Protein AF-A0A8C4NEN8-F1 (afdb_monomer_lite)

Secondary structure (DSSP, 8-state):
-PPPPPPP----------------------TTTTS-SS----HHHHHHHHHHHHHHTHHHHHHH-HHHHHHHHHHHHHHHHHHTTSS--------TTS------TTTTSPPTT------PPPHHHHHHTT--------EEEEEE-TTT--EEEEEEEEEE-TTS-EEEEEEEE-TTT--EEEEEEE-SPPPSSEEEEEE---SHHHHT-EEEE-TT--EEEGGGTEEE-TTTT-SEEEEHHHHHHHHHHHHHHHTT-TTS--STTHHHHHHHHHHHHHHHHHHHHTTTS-------SSPPTTEEEEEEPPPHHHHHHTT-HHHHHHTTS--

InterPro domains:
  IPR004457 Zinc finger, ZPR1-type [PF03367] (138-191)
  IPR004457 Zinc finger, ZPR1-type [SM00709] (143-290)
  IPR004457 Zinc finger, ZPR1-type [TIGR00310] (144-252)
  IPR040141 ZPR1 [PTHR10876] (39-328)
  IPR042451 ZPR1, A/B domain [G3DSA:2.60.120.1040] (33-131)
  IPR042451 ZPR1, A/B domain [G3DSA:2.60.120.1040] (190-320)
  IPR042452 ZPR1, zinc finger domain [G3DSA:2.20.25.420] (137-187)
  IPR056180 ZPR1, jelly-roll domain [PF22794] (40-131)
  IPR056180 ZPR1, jelly-roll domain [PF22794] (206-262)

Structure (mmCIF, N/CA/C/O backbone):
data_AF-A0A8C4NEN8-F1
#
_entry.id   AF-A0A8C4NEN8-F1
#
loop_
_atom_site.group_PDB
_atom_site.id
_atom_site.type_symbol
_atom_site.label_atom_id
_atom_site.label_alt_id
_atom_site.label_comp_id
_atom_site.label_asym_id
_atom_site.label_entity_id
_atom_site.label_seq_id
_atom_site.pdbx_PDB_ins_code
_atom_site.Cartn_x
_atom_site.Cartn_y
_atom_site.Cartn_z
_atom_site.occupancy
_atom_site.B_iso_or_equiv
_atom_site.auth_seq_id
_atom_site.auth_comp_id
_atom_site.auth_asym_id
_atom_site.auth_atom_id
_atom_site.pdbx_PDB_model_num
ATOM 1 N N . MET A 1 1 ? -34.650 -21.430 -5.580 1.00 37.59 1 MET A N 1
ATOM 2 C CA . MET A 1 1 ? -33.344 -22.123 -5.619 1.00 37.59 1 MET A CA 1
ATOM 3 C C . MET A 1 1 ? -33.120 -22.783 -4.270 1.00 37.59 1 MET A C 1
ATOM 5 O O . MET A 1 1 ? -33.306 -22.126 -3.258 1.00 37.59 1 MET A O 1
ATOM 9 N N . ARG A 1 2 ? -32.863 -24.097 -4.259 1.00 25.59 2 ARG A N 1
ATOM 10 C CA . ARG A 1 2 ? -32.659 -24.897 -3.041 1.00 25.59 2 ARG A CA 1
ATOM 11 C C . ARG A 1 2 ? -31.319 -24.525 -2.406 1.00 25.59 2 ARG A C 1
ATOM 13 O O . ARG A 1 2 ? -30.303 -24.584 -3.088 1.00 25.59 2 ARG A O 1
ATOM 20 N N . VAL A 1 3 ? -31.333 -24.179 -1.124 1.00 30.14 3 VAL A N 1
ATOM 21 C CA . VAL A 1 3 ? -30.130 -23.942 -0.318 1.00 30.14 3 VAL A CA 1
ATOM 22 C C . VAL A 1 3 ? -29.815 -25.246 0.417 1.00 30.14 3 VAL A C 1
ATOM 24 O O . VAL A 1 3 ? -30.666 -25.772 1.133 1.00 30.14 3 VAL A O 1
ATOM 27 N N . HIS A 1 4 ? -28.634 -25.816 0.177 1.00 29.53 4 HIS A N 1
ATOM 28 C CA . HIS A 1 4 ? -28.130 -26.974 0.919 1.00 29.53 4 HIS A CA 1
ATOM 29 C C . HIS A 1 4 ? -27.506 -26.520 2.254 1.00 29.53 4 HIS A C 1
ATOM 31 O O . HIS A 1 4 ? -26.862 -25.472 2.275 1.00 29.53 4 HIS A O 1
ATOM 37 N N . PRO A 1 5 ? -27.650 -27.286 3.354 1.00 32.19 5 PRO A N 1
ATOM 38 C CA . PRO A 1 5 ? -27.010 -26.969 4.631 1.00 32.19 5 PRO A CA 1
ATOM 39 C C . PRO A 1 5 ? -25.528 -27.403 4.661 1.00 32.19 5 PRO A C 1
ATOM 41 O O . PRO A 1 5 ? -25.149 -28.336 3.942 1.00 32.19 5 PRO A O 1
ATOM 44 N N . PRO A 1 6 ? -24.683 -26.767 5.498 1.00 33.66 6 PRO A N 1
ATOM 45 C CA . PRO A 1 6 ? -23.273 -27.117 5.631 1.00 33.66 6 PRO A CA 1
ATOM 46 C C . PRO A 1 6 ? -23.083 -28.438 6.392 1.00 33.66 6 PRO A C 1
ATOM 48 O O . PRO A 1 6 ? -23.788 -28.745 7.354 1.00 33.66 6 PRO A O 1
ATOM 51 N N . ARG A 1 7 ? -22.111 -29.229 5.928 1.00 32.66 7 ARG A N 1
ATOM 52 C CA . ARG A 1 7 ? -21.700 -30.514 6.508 1.00 32.66 7 ARG A CA 1
ATOM 53 C C . ARG A 1 7 ? -21.026 -30.307 7.864 1.00 32.66 7 ARG A C 1
ATOM 55 O O . ARG A 1 7 ? -20.057 -29.563 7.965 1.00 32.66 7 ARG A O 1
ATOM 62 N N . THR A 1 8 ? -21.483 -31.045 8.868 1.00 31.41 8 THR A N 1
ATOM 63 C CA . THR A 1 8 ? -20.777 -31.260 10.130 1.00 31.41 8 THR A CA 1
ATOM 64 C C . THR A 1 8 ? -19.597 -32.211 9.900 1.00 31.41 8 THR A C 1
ATOM 66 O O . THR A 1 8 ? -19.759 -33.279 9.309 1.00 31.41 8 THR A O 1
ATOM 69 N N . TRP A 1 9 ? -18.395 -31.833 10.341 1.00 32.22 9 TRP A N 1
ATOM 70 C CA . TRP A 1 9 ? -17.273 -32.763 10.488 1.00 32.22 9 TRP A CA 1
ATOM 71 C C . TRP A 1 9 ? -17.218 -33.223 11.943 1.00 32.22 9 TRP A C 1
ATOM 73 O O . TRP A 1 9 ? -17.046 -32.422 12.859 1.00 32.22 9 TRP A O 1
ATOM 83 N N . GLY A 1 10 ? -17.460 -34.519 12.135 1.00 30.89 10 GLY A N 1
ATOM 84 C CA . GLY A 1 10 ? -17.437 -35.185 13.428 1.00 30.89 10 GLY A CA 1
ATOM 85 C C . GLY A 1 10 ? -16.016 -35.351 13.954 1.00 30.89 10 GLY A C 1
ATOM 86 O O . GLY A 1 10 ? -15.091 -35.661 13.204 1.00 30.89 10 GLY A O 1
ATOM 87 N N . GLY A 1 11 ? -15.875 -35.162 15.265 1.00 30.38 11 GLY A N 1
ATOM 88 C CA . GLY A 1 11 ? -14.667 -35.489 16.003 1.00 30.38 11 GLY A CA 1
ATOM 89 C C . GLY A 1 11 ? -14.395 -36.994 16.005 1.00 30.38 11 GLY A C 1
ATOM 90 O O . GLY A 1 11 ? -15.298 -37.806 16.204 1.00 30.38 11 GLY A O 1
ATOM 91 N N . GLY A 1 12 ? -13.127 -37.346 15.817 1.00 29.67 12 GLY A N 1
ATOM 92 C CA . GLY A 1 12 ? -12.576 -38.665 16.094 1.00 29.67 12 GLY A CA 1
ATOM 93 C C . GLY A 1 12 ? -11.357 -38.487 16.989 1.00 29.67 12 GLY A C 1
ATOM 94 O O . GLY A 1 12 ? -10.385 -37.856 16.586 1.00 29.67 12 GLY A O 1
ATOM 95 N N . GLY A 1 13 ? -11.451 -38.981 18.223 1.00 29.12 13 GLY A N 1
ATOM 96 C CA . GLY A 1 13 ? -10.357 -38.996 19.187 1.00 29.12 13 GLY A CA 1
ATOM 97 C C . GLY A 1 13 ? -9.460 -40.231 19.064 1.00 29.12 13 GLY A C 1
ATOM 98 O O . GLY A 1 13 ? -9.851 -41.248 18.493 1.00 29.12 13 GLY A O 1
ATOM 99 N N . GLY A 1 14 ? -8.287 -40.124 19.696 1.00 29.11 14 GLY A N 1
ATOM 100 C CA . GLY A 1 14 ? -7.298 -41.184 19.928 1.00 29.11 14 GLY A CA 1
ATOM 101 C C . GLY A 1 14 ? -5.968 -40.866 19.235 1.00 29.11 14 GLY A C 1
ATOM 102 O O . GLY A 1 14 ? -5.955 -40.609 18.043 1.00 29.11 14 GLY A O 1
ATOM 103 N N . GLY A 1 15 ? -4.800 -40.842 19.870 1.00 28.89 15 GLY A N 1
ATOM 104 C CA . GLY A 1 15 ? -4.382 -41.081 21.246 1.00 28.89 15 GLY A CA 1
ATOM 105 C C . GLY A 1 15 ? -2.842 -41.105 21.276 1.00 28.89 15 GLY A C 1
ATOM 106 O O . GLY A 1 15 ? -2.231 -41.552 20.316 1.00 28.89 15 GLY A O 1
ATOM 107 N N . GLY A 1 16 ? -2.253 -40.617 22.374 1.00 27.66 16 GLY A N 1
ATOM 108 C CA . GLY A 1 16 ? -0.961 -41.020 22.959 1.00 27.66 16 GLY A CA 1
ATOM 109 C C . GLY A 1 16 ? 0.340 -40.969 22.137 1.00 27.66 16 GLY A C 1
ATOM 110 O O . GLY A 1 16 ? 0.578 -41.800 21.271 1.00 27.66 16 GLY A O 1
ATOM 111 N N . GLY A 1 17 ? 1.278 -40.127 22.584 1.00 28.33 17 GLY A N 1
ATOM 112 C CA . GLY A 1 17 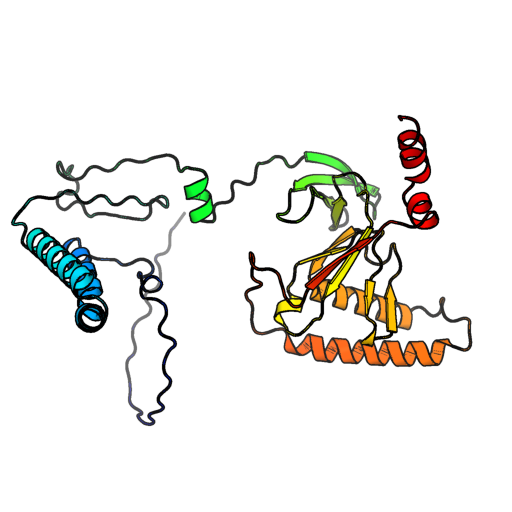? 2.711 -40.272 22.296 1.00 28.33 17 GLY A CA 1
ATOM 113 C C . GLY A 1 17 ? 3.513 -39.063 22.770 1.00 28.33 17 GLY A C 1
ATOM 114 O O . GLY A 1 17 ? 3.468 -38.016 22.140 1.00 28.33 17 GLY A O 1
ATOM 115 N N . GLY A 1 18 ? 4.180 -39.184 23.920 1.00 27.56 18 GLY A N 1
ATOM 116 C CA . GLY A 1 18 ? 4.915 -38.097 24.567 1.00 27.56 18 GLY A CA 1
ATOM 117 C C . GLY A 1 18 ? 6.357 -37.908 24.092 1.00 27.56 18 GLY A C 1
ATOM 118 O O . GLY A 1 18 ? 6.920 -38.758 23.409 1.00 27.56 18 GLY A O 1
ATOM 119 N N . GLY A 1 19 ? 6.965 -36.822 24.579 1.00 26.70 19 GLY A N 1
ATOM 120 C CA . GLY A 1 19 ? 8.415 -36.665 24.695 1.00 26.70 19 GLY A CA 1
ATOM 121 C C . GLY A 1 19 ? 8.977 -35.385 24.075 1.00 26.70 19 GLY A C 1
ATOM 122 O O . GLY A 1 19 ? 8.855 -35.176 22.877 1.00 26.70 19 GLY A O 1
ATOM 123 N N . GLY A 1 20 ? 9.684 -34.597 24.892 1.00 27.78 20 GLY A N 1
ATOM 124 C CA . GLY A 1 20 ? 10.754 -33.710 24.422 1.00 27.78 20 GLY A CA 1
ATOM 125 C C . GLY A 1 20 ? 10.522 -32.224 24.665 1.00 27.78 20 GLY A C 1
ATOM 126 O O . GLY A 1 20 ? 9.946 -31.535 23.834 1.00 27.78 20 GLY A O 1
ATOM 127 N N . GLY A 1 21 ? 11.017 -31.728 25.801 1.00 31.34 21 GLY A N 1
ATOM 128 C CA . GLY A 1 21 ? 11.126 -30.301 26.076 1.00 31.34 21 GLY A CA 1
ATOM 129 C C . GLY A 1 21 ? 12.156 -29.615 25.176 1.00 31.34 21 GLY A C 1
ATOM 130 O O . GLY A 1 21 ? 13.205 -30.173 24.866 1.00 31.34 21 GLY A O 1
ATOM 131 N N . GLY A 1 22 ? 11.852 -28.374 24.815 1.00 28.64 22 GLY A N 1
ATOM 132 C CA . GLY A 1 22 ? 12.759 -27.439 24.168 1.00 28.64 22 GLY A CA 1
ATOM 133 C C . GLY A 1 22 ? 12.221 -26.036 24.401 1.00 28.64 22 GLY A C 1
ATOM 134 O O . GLY A 1 22 ? 11.181 -25.678 23.858 1.00 28.64 22 GLY A O 1
ATOM 135 N N . GLY A 1 23 ? 12.881 -25.279 25.279 1.00 34.56 23 GLY A N 1
ATOM 136 C CA . GLY A 1 23 ? 12.543 -23.890 25.566 1.00 34.56 23 GLY A CA 1
ATOM 137 C C . GLY A 1 23 ? 12.782 -23.021 24.337 1.00 34.56 23 GLY A C 1
ATOM 138 O O . GLY A 1 23 ? 13.914 -22.639 24.062 1.00 34.56 23 GLY A O 1
ATOM 139 N N . GLY A 1 24 ? 11.713 -22.724 23.606 1.00 28.16 24 GLY A N 1
ATOM 140 C CA . GLY A 1 24 ? 11.649 -21.622 22.658 1.00 28.16 24 GLY A CA 1
ATOM 141 C C . GLY A 1 24 ? 10.820 -20.521 23.296 1.00 28.16 24 GLY A C 1
ATOM 142 O O . GLY A 1 24 ? 9.614 -20.684 23.459 1.00 28.16 24 GLY A O 1
ATOM 143 N N . GLY A 1 25 ? 11.470 -19.429 23.702 1.00 31.09 25 GLY A N 1
ATOM 144 C CA . GLY A 1 25 ? 10.768 -18.202 24.050 1.00 31.09 25 GLY A CA 1
ATOM 145 C C . GLY A 1 25 ? 10.004 -17.736 22.819 1.00 31.09 25 GLY A C 1
ATOM 146 O O . GLY A 1 25 ? 10.607 -17.288 21.847 1.00 31.09 25 GLY A O 1
ATOM 147 N N . THR A 1 26 ? 8.686 -17.905 22.839 1.00 31.55 26 THR A N 1
ATOM 148 C CA . THR A 1 26 ? 7.796 -17.258 21.881 1.00 31.55 26 THR A CA 1
ATOM 149 C C . THR A 1 26 ? 8.044 -15.753 21.963 1.00 31.55 26 THR A C 1
ATOM 151 O O . THR A 1 26 ? 8.097 -15.238 23.085 1.00 31.55 26 THR A O 1
ATOM 154 N N . PRO A 1 27 ? 8.204 -15.034 20.839 1.00 35.72 27 PRO A N 1
ATOM 155 C CA . PRO A 1 27 ? 8.289 -13.583 20.873 1.00 35.72 27 PRO A CA 1
ATOM 156 C C . PRO A 1 27 ? 7.005 -13.072 21.524 1.00 35.72 27 PRO A C 1
ATOM 158 O O . PRO A 1 27 ? 5.911 -13.316 21.015 1.00 35.72 27 PRO A O 1
ATOM 161 N N . SER A 1 28 ? 7.126 -12.447 22.692 1.00 33.97 28 SER A N 1
ATOM 162 C CA . SER A 1 28 ? 6.005 -11.776 23.332 1.00 33.97 28 SER A CA 1
ATOM 163 C C . SER A 1 28 ? 5.669 -10.566 22.474 1.00 33.97 28 SER A C 1
ATOM 165 O O . SER A 1 28 ? 6.411 -9.580 22.462 1.00 33.97 28 SER A O 1
ATOM 167 N N . TRP A 1 29 ? 4.590 -10.671 21.708 1.00 36.22 29 TRP A N 1
ATOM 168 C CA . TRP A 1 29 ? 4.007 -9.529 21.027 1.00 36.22 29 TRP A CA 1
ATOM 169 C C . TRP A 1 29 ? 3.641 -8.453 22.068 1.00 36.22 29 TRP A C 1
ATOM 171 O O . TRP A 1 29 ? 3.350 -8.786 23.221 1.00 36.22 29 TRP A O 1
ATOM 181 N N . PRO A 1 30 ? 3.683 -7.156 21.719 1.00 40.16 30 PRO A N 1
ATOM 182 C CA . PRO A 1 30 ? 3.203 -6.102 22.605 1.00 40.16 30 PRO A CA 1
ATOM 183 C C . PRO A 1 30 ? 1.764 -6.398 23.043 1.00 40.16 30 PRO A C 1
ATOM 185 O O . PRO A 1 30 ? 0.942 -6.748 22.202 1.00 40.16 30 PRO A O 1
ATOM 188 N N . ALA A 1 31 ? 1.425 -6.195 24.318 1.00 39.97 31 ALA A N 1
ATOM 189 C CA . ALA A 1 31 ? 0.110 -6.533 24.886 1.00 39.97 31 ALA A CA 1
ATOM 190 C C . ALA A 1 31 ? -1.107 -5.906 24.159 1.00 39.97 31 ALA A C 1
ATOM 192 O O . ALA A 1 31 ? -2.238 -6.339 24.357 1.00 39.97 31 ALA A O 1
ATOM 193 N N . TRP A 1 32 ? -0.899 -4.899 23.301 1.00 43.91 32 TRP A N 1
ATOM 194 C CA . TRP A 1 32 ? -1.949 -4.323 22.455 1.00 43.91 32 TRP A CA 1
ATOM 195 C C . TRP A 1 32 ? -2.220 -5.122 21.164 1.00 43.91 32 TRP A C 1
ATOM 197 O O . TRP A 1 32 ? -3.333 -5.048 20.643 1.00 43.91 32 TRP A O 1
ATOM 207 N N . MET A 1 33 ? -1.259 -5.917 20.674 1.00 33.62 33 MET A N 1
ATOM 208 C CA . MET A 1 33 ? -1.439 -6.862 19.557 1.00 33.62 33 MET A CA 1
ATOM 209 C C . MET A 1 33 ? -2.197 -8.137 19.969 1.00 33.62 33 MET A C 1
ATOM 211 O O . MET A 1 33 ? -2.723 -8.831 19.106 1.00 33.62 33 MET A O 1
ATOM 215 N N . ASP A 1 34 ? -2.322 -8.402 21.273 1.00 42.09 34 ASP A N 1
ATOM 216 C CA . ASP A 1 34 ? -3.126 -9.492 21.850 1.00 42.09 34 ASP A CA 1
ATOM 217 C C . ASP A 1 34 ? -4.598 -9.100 22.093 1.00 42.09 34 ASP A C 1
ATOM 219 O O . ASP A 1 34 ? -5.342 -9.811 22.778 1.00 42.09 34 ASP A O 1
ATOM 223 N N . THR A 1 35 ? -5.068 -7.979 21.530 1.00 47.56 35 THR A N 1
ATOM 224 C CA . THR A 1 35 ? -6.513 -7.727 21.484 1.00 47.56 35 THR A CA 1
ATOM 225 C C . THR A 1 35 ? -7.145 -8.771 20.562 1.00 47.56 35 THR A C 1
ATOM 227 O O . THR A 1 35 ? -6.817 -8.834 19.377 1.00 47.56 35 THR A O 1
ATOM 230 N N . PRO A 1 36 ? -8.000 -9.669 21.084 1.00 50.69 36 PRO A N 1
ATOM 231 C CA . PRO A 1 36 ? -8.343 -10.867 20.348 1.00 50.69 36 PRO A CA 1
ATOM 232 C C . PRO A 1 36 ? -9.173 -10.512 19.116 1.00 50.69 36 PRO A C 1
ATOM 234 O O . PRO A 1 36 ? -10.229 -9.882 19.213 1.00 50.69 36 PRO A O 1
ATOM 237 N N . LEU A 1 37 ? -8.688 -10.992 17.970 1.00 56.50 37 LEU A N 1
ATOM 238 C CA . LEU A 1 37 ? -9.451 -11.223 16.749 1.00 56.50 37 LEU A CA 1
ATOM 239 C C . LEU A 1 37 ? -10.843 -11.753 17.132 1.00 56.50 37 LEU A C 1
ATOM 241 O O . LEU A 1 37 ? -10.952 -12.827 17.716 1.00 56.50 37 LEU A O 1
ATOM 245 N N . LEU A 1 38 ? -11.876 -10.950 16.869 1.00 55.53 38 LEU A N 1
ATOM 246 C CA . LEU A 1 38 ? -13.306 -11.264 16.976 1.00 55.53 38 LEU A CA 1
ATOM 247 C C . LEU A 1 38 ? -13.688 -12.257 18.104 1.00 55.53 38 LEU A C 1
ATOM 249 O O . LEU A 1 38 ? -13.804 -13.462 17.886 1.00 55.53 38 LEU A O 1
ATOM 253 N N . THR A 1 39 ? -13.930 -11.766 19.321 1.00 72.94 39 THR A N 1
ATOM 254 C CA . THR A 1 39 ? -14.331 -12.629 20.450 1.00 72.94 39 THR A CA 1
ATOM 255 C C . THR A 1 39 ? -15.829 -12.556 20.725 1.00 72.94 39 THR A C 1
ATOM 257 O O . THR A 1 39 ? -16.353 -11.494 21.050 1.00 72.94 39 THR A O 1
ATOM 260 N N . LEU A 1 40 ? -16.504 -13.709 20.697 1.00 79.50 40 LEU A N 1
ATOM 261 C CA . LEU A 1 40 ? -17.832 -13.858 21.292 1.00 79.50 40 LEU A CA 1
ATOM 262 C C . LEU A 1 40 ? -17.690 -13.879 22.823 1.00 79.50 40 LEU A C 1
ATOM 264 O O . LEU A 1 40 ? -17.079 -14.790 23.379 1.00 79.50 40 LEU A O 1
ATOM 268 N N . THR A 1 41 ? -18.232 -12.872 23.503 1.00 90.25 41 THR A N 1
ATOM 269 C CA . THR A 1 41 ? -18.180 -12.738 24.968 1.00 90.25 41 THR A CA 1
ATOM 270 C C . THR A 1 41 ? -19.479 -12.144 25.506 1.00 90.25 41 THR A C 1
ATOM 272 O O . THR A 1 41 ? -20.281 -11.593 24.756 1.00 90.25 41 THR A O 1
ATOM 275 N N . THR A 1 42 ? -19.679 -12.236 26.819 1.00 90.75 42 THR A N 1
ATOM 276 C CA . THR A 1 42 ? -20.706 -11.482 27.547 1.00 90.75 42 THR A CA 1
ATOM 277 C C . THR A 1 42 ? -20.164 -10.120 27.990 1.00 90.75 42 THR A C 1
ATOM 279 O O . THR A 1 42 ? -18.949 -9.899 27.999 1.00 90.75 42 THR A O 1
ATOM 282 N N . VAL A 1 43 ? -21.059 -9.213 28.400 1.00 88.25 43 VAL A N 1
ATOM 283 C CA . VAL A 1 43 ? -20.685 -7.917 29.000 1.00 88.25 43 VAL A CA 1
ATOM 284 C C . VAL A 1 43 ? -19.821 -8.117 30.249 1.00 88.25 43 VAL A C 1
ATOM 286 O O . VAL A 1 43 ? -18.818 -7.431 30.419 1.00 88.25 43 VAL A O 1
ATOM 289 N N . GLU A 1 44 ? -20.160 -9.098 31.087 1.00 90.38 44 GLU A N 1
ATOM 290 C CA . GLU A 1 44 ? -19.349 -9.467 32.253 1.00 90.38 44 GLU A CA 1
ATOM 291 C C . GLU A 1 44 ? -17.961 -9.971 31.835 1.00 90.38 44 GLU A C 1
ATOM 293 O O . GLU A 1 44 ? -16.952 -9.493 32.348 1.00 90.38 44 GLU A O 1
ATOM 298 N N . GLY A 1 45 ? -17.896 -10.860 30.838 1.00 89.75 45 GLY A N 1
ATOM 299 C CA . GLY A 1 45 ? -16.630 -11.378 30.322 1.00 89.75 45 GLY A CA 1
ATOM 300 C C . GLY A 1 45 ? -15.731 -10.290 29.727 1.00 89.75 45 GLY A C 1
ATOM 301 O O . GLY A 1 45 ? -14.511 -10.369 29.849 1.00 89.75 45 GLY A O 1
ATOM 302 N N . LEU A 1 46 ? -16.310 -9.242 29.131 1.00 90.19 46 LEU A N 1
ATOM 303 C CA . LEU A 1 46 ? -15.556 -8.082 28.649 1.00 90.19 46 LEU A CA 1
ATOM 304 C C . LEU A 1 46 ? -14.895 -7.320 29.811 1.00 90.19 46 LEU A C 1
ATOM 306 O O . LEU A 1 46 ? -13.713 -6.985 29.726 1.00 90.19 46 LEU A O 1
ATOM 310 N N . LEU A 1 47 ? -15.635 -7.084 30.900 1.00 90.69 47 LEU A N 1
ATOM 311 C CA . LEU A 1 47 ? -15.111 -6.416 32.096 1.00 90.69 47 LEU A CA 1
ATOM 312 C C . LEU A 1 47 ? -14.033 -7.258 32.789 1.00 90.69 47 LEU A C 1
ATOM 314 O O . LEU A 1 47 ? -12.981 -6.728 33.140 1.00 90.69 47 LEU A O 1
ATOM 318 N N . ASP A 1 48 ? -14.244 -8.568 32.915 1.00 91.00 48 ASP A N 1
ATOM 319 C CA . ASP A 1 48 ? -13.272 -9.477 33.533 1.00 91.00 48 ASP A CA 1
ATOM 320 C C . ASP A 1 48 ? -11.951 -9.541 32.772 1.00 91.00 48 ASP A C 1
ATOM 322 O O . ASP A 1 48 ? -10.874 -9.570 33.377 1.00 91.00 48 ASP A O 1
ATOM 326 N N . ARG A 1 49 ? -12.013 -9.520 31.438 1.00 89.56 49 ARG A N 1
ATOM 327 C CA . ARG A 1 49 ? -10.811 -9.480 30.599 1.00 89.56 49 ARG A CA 1
ATOM 328 C C . ARG A 1 49 ? -10.073 -8.156 30.739 1.00 89.56 49 ARG A C 1
ATOM 330 O O . ARG A 1 49 ? -8.848 -8.171 30.824 1.00 89.56 49 ARG A O 1
ATOM 337 N N . ALA A 1 50 ? -10.794 -7.037 30.810 1.00 90.31 50 ALA A N 1
ATOM 338 C CA . ALA A 1 50 ? -10.188 -5.730 31.047 1.00 90.31 50 ALA A CA 1
ATOM 339 C C . ALA A 1 50 ? -9.488 -5.667 32.418 1.00 90.31 50 ALA A C 1
ATOM 341 O O . ALA A 1 50 ? -8.347 -5.216 32.497 1.00 90.31 50 ALA A O 1
ATOM 342 N N . ILE A 1 51 ? -10.131 -6.175 33.476 1.00 92.06 51 ILE A N 1
ATOM 343 C CA . ILE A 1 51 ? -9.548 -6.258 34.826 1.00 92.06 51 ILE A CA 1
ATOM 344 C C . ILE A 1 51 ? -8.290 -7.129 34.811 1.00 92.06 51 ILE A C 1
ATOM 346 O O . ILE A 1 51 ? -7.220 -6.673 35.211 1.00 92.06 51 ILE A O 1
ATOM 350 N N . SER A 1 52 ? -8.394 -8.349 34.280 1.00 90.94 52 SER A N 1
ATOM 351 C CA . SER A 1 52 ? -7.279 -9.301 34.244 1.00 90.94 52 SER A CA 1
ATOM 352 C C . SER A 1 52 ? -6.081 -8.753 33.462 1.00 90.94 52 SER A C 1
ATOM 354 O O . SER A 1 52 ? -4.947 -8.857 33.926 1.00 90.94 52 SER A O 1
ATOM 356 N N . GLY A 1 53 ? -6.326 -8.116 32.310 1.00 90.12 53 GLY A N 1
ATOM 357 C CA . GLY A 1 53 ? -5.274 -7.519 31.484 1.00 90.12 53 GLY A CA 1
ATOM 358 C C . GLY A 1 53 ? -4.581 -6.331 32.155 1.00 90.12 53 GLY A C 1
ATOM 359 O O . GLY A 1 53 ? -3.368 -6.173 32.039 1.00 90.12 53 GLY A O 1
ATOM 360 N N . LEU A 1 54 ? -5.318 -5.512 32.911 1.00 90.38 54 LEU A N 1
ATOM 361 C CA . LEU A 1 54 ? -4.712 -4.426 33.683 1.00 90.38 54 LEU A CA 1
ATOM 362 C C . LEU A 1 54 ? -3.921 -4.947 34.886 1.00 90.38 54 LEU A C 1
ATOM 364 O O . LEU A 1 54 ? -2.868 -4.385 35.188 1.00 90.38 54 LEU A O 1
ATOM 368 N N . GLN A 1 55 ? -4.406 -6.005 35.540 1.00 91.12 55 GLN A N 1
ATOM 369 C CA . GLN A 1 55 ? -3.845 -6.550 36.775 1.00 91.12 55 GLN A CA 1
ATOM 370 C C . GLN A 1 55 ? -2.580 -7.391 36.559 1.00 91.12 55 GLN A C 1
ATOM 372 O O . GLN A 1 55 ? -1.697 -7.379 37.416 1.00 91.12 55 GLN A O 1
ATOM 377 N N . GLN A 1 56 ? -2.459 -8.083 35.421 1.00 90.62 56 GLN A N 1
ATOM 378 C CA . GLN A 1 56 ? -1.332 -8.976 35.119 1.00 90.62 56 GLN A CA 1
ATOM 379 C C . GLN A 1 56 ? 0.040 -8.293 35.259 1.00 90.62 56 GLN A C 1
ATOM 381 O O . GLN A 1 56 ? 0.964 -8.877 35.825 1.00 90.62 56 GLN A O 1
ATOM 386 N N . ASP A 1 57 ? 0.156 -7.042 34.810 1.00 87.81 57 ASP A N 1
ATOM 387 C CA . ASP A 1 57 ? 1.422 -6.297 34.808 1.00 87.81 57 ASP A CA 1
ATOM 388 C C . ASP A 1 57 ? 1.611 -5.386 36.032 1.00 87.81 57 ASP A C 1
ATOM 390 O O . ASP A 1 57 ? 2.636 -4.706 36.144 1.00 87.81 57 ASP A O 1
ATOM 394 N N . GLN A 1 58 ? 0.660 -5.355 36.975 1.00 86.94 58 GLN A N 1
ATOM 395 C CA . GLN A 1 58 ? 0.762 -4.498 38.163 1.00 86.94 58 GLN A CA 1
ATOM 396 C C . GLN A 1 58 ? 2.041 -4.726 38.988 1.00 86.94 58 GLN A C 1
ATOM 398 O O . GLN A 1 58 ? 2.657 -3.727 39.364 1.00 86.94 58 GLN A O 1
ATOM 403 N N . PRO A 1 59 ? 2.529 -5.967 39.217 1.00 89.75 59 PRO A N 1
ATOM 404 C CA . PRO A 1 59 ? 3.773 -6.178 39.961 1.00 89.75 59 PRO A CA 1
ATOM 405 C C . PRO A 1 59 ? 4.990 -5.518 39.301 1.00 89.75 59 PRO A C 1
ATOM 407 O O . PRO A 1 59 ? 5.883 -5.025 39.986 1.00 89.75 59 PRO A O 1
ATOM 410 N N . HIS A 1 60 ? 5.025 -5.485 37.965 1.00 89.44 60 HIS A N 1
ATOM 411 C CA . HIS A 1 60 ? 6.104 -4.838 37.225 1.00 89.44 60 HIS A CA 1
ATOM 412 C C . HIS A 1 60 ? 5.980 -3.310 37.273 1.00 89.44 60 HIS A C 1
ATOM 414 O O . HIS A 1 60 ? 6.972 -2.617 37.498 1.00 89.44 60 HIS A O 1
ATOM 420 N N . ARG A 1 61 ? 4.756 -2.781 37.138 1.00 89.06 61 ARG A N 1
ATOM 421 C CA . ARG A 1 61 ? 4.481 -1.336 37.206 1.00 89.06 61 ARG A CA 1
ATOM 422 C C . ARG A 1 61 ? 4.804 -0.756 38.579 1.00 89.06 61 ARG A C 1
ATOM 424 O O . ARG A 1 61 ? 5.468 0.268 38.639 1.00 89.06 61 ARG A O 1
ATOM 431 N N . GLN A 1 62 ? 4.457 -1.449 39.664 1.00 89.12 62 GLN A N 1
ATOM 432 C CA . GLN A 1 62 ? 4.781 -1.027 41.034 1.00 89.12 62 GLN A CA 1
ATOM 433 C C . GLN A 1 62 ? 6.292 -0.879 41.286 1.00 89.12 62 GLN A C 1
ATOM 435 O O . GLN A 1 62 ? 6.695 -0.069 42.119 1.00 89.12 62 GLN A O 1
ATOM 440 N N . ALA A 1 63 ? 7.130 -1.642 40.572 1.00 87.81 63 ALA A N 1
ATOM 441 C CA . ALA A 1 63 ? 8.586 -1.565 40.690 1.00 87.81 63 ALA A CA 1
ATOM 442 C C . ALA A 1 63 ? 9.207 -0.391 39.908 1.00 87.81 63 ALA A C 1
ATOM 444 O O . ALA A 1 63 ? 10.293 0.062 40.263 1.00 87.81 63 ALA A O 1
ATOM 445 N N . LEU A 1 64 ? 8.541 0.080 38.849 1.00 89.62 64 LEU A N 1
ATOM 446 C CA . LEU A 1 64 ? 9.014 1.160 37.975 1.00 89.62 64 LEU A CA 1
ATOM 447 C C . LEU A 1 64 ? 8.422 2.520 38.363 1.00 89.62 64 LEU A C 1
ATOM 449 O O . LEU A 1 64 ? 9.156 3.496 38.492 1.00 89.62 64 LEU A O 1
ATOM 453 N N . ASP A 1 65 ? 7.103 2.572 38.545 1.00 90.50 65 ASP A N 1
ATOM 454 C CA . ASP A 1 65 ? 6.326 3.778 38.821 1.00 90.50 65 ASP A CA 1
ATOM 455 C C . ASP A 1 65 ? 5.128 3.441 39.724 1.00 90.50 65 ASP A C 1
ATOM 457 O O . ASP A 1 65 ? 4.107 2.887 39.301 1.00 90.50 65 ASP A O 1
ATOM 461 N N . ASN A 1 66 ? 5.268 3.788 41.002 1.00 91.00 66 ASN A N 1
ATOM 462 C CA . ASN A 1 66 ? 4.259 3.517 42.019 1.00 91.00 66 ASN A CA 1
ATOM 463 C C . ASN A 1 66 ? 3.013 4.408 41.845 1.00 91.00 66 ASN A C 1
ATOM 465 O O . ASN A 1 66 ? 1.895 3.965 42.100 1.00 91.00 66 ASN A O 1
ATOM 469 N N . ASP A 1 67 ? 3.167 5.640 41.353 1.00 92.56 67 ASP A N 1
ATOM 470 C CA . ASP A 1 67 ? 2.038 6.559 41.180 1.00 92.56 67 ASP A CA 1
ATOM 471 C C . ASP A 1 67 ? 1.119 6.088 40.050 1.00 92.56 67 ASP A C 1
ATOM 473 O O . ASP A 1 67 ? -0.105 6.044 40.220 1.00 92.56 67 ASP A O 1
ATOM 477 N N . LEU A 1 68 ? 1.697 5.660 38.923 1.00 89.62 68 LEU A N 1
ATOM 478 C CA . LEU A 1 68 ? 0.942 5.052 37.826 1.00 89.62 68 LEU A CA 1
ATOM 479 C C . LEU A 1 68 ? 0.252 3.755 38.271 1.00 89.62 68 LEU A C 1
ATOM 481 O O . LEU A 1 68 ? -0.924 3.549 37.965 1.00 89.62 68 LEU A O 1
ATOM 485 N N . ALA A 1 69 ? 0.946 2.900 39.028 1.00 90.88 69 ALA A N 1
ATOM 486 C CA . ALA A 1 69 ? 0.370 1.659 39.541 1.00 90.88 69 ALA A CA 1
ATOM 487 C C . ALA A 1 69 ? -0.850 1.912 40.445 1.00 90.88 69 ALA A C 1
ATOM 489 O O . ALA A 1 69 ? -1.885 1.275 40.247 1.00 90.88 69 ALA A O 1
ATOM 490 N N . ASN A 1 70 ? -0.775 2.891 41.354 1.00 92.81 70 ASN A N 1
ATOM 491 C CA . ASN A 1 70 ? -1.890 3.273 42.228 1.00 92.81 70 ASN A CA 1
ATOM 492 C C . ASN A 1 70 ? -3.097 3.813 41.443 1.00 92.81 70 ASN A C 1
ATOM 494 O O . ASN A 1 70 ? -4.247 3.534 41.791 1.00 92.81 70 ASN A O 1
ATOM 498 N N . GLN A 1 71 ? -2.864 4.577 40.368 1.00 94.06 71 GLN A N 1
ATOM 499 C CA . GLN A 1 71 ? -3.943 5.051 39.492 1.00 94.06 71 GLN A CA 1
ATOM 500 C C . GLN A 1 71 ? -4.638 3.894 38.766 1.00 94.06 71 GLN A C 1
ATOM 502 O O . GLN A 1 71 ? -5.865 3.901 38.634 1.00 94.06 71 GLN A O 1
ATOM 507 N N . ILE A 1 72 ? -3.871 2.895 38.325 1.00 92.81 72 ILE A N 1
ATOM 508 C CA . ILE A 1 72 ? -4.404 1.699 37.669 1.00 92.81 72 ILE A CA 1
ATOM 509 C C . ILE A 1 72 ? -5.179 0.835 38.668 1.00 92.81 72 ILE A C 1
ATOM 511 O O . ILE A 1 72 ? -6.290 0.424 38.344 1.00 92.81 72 ILE A O 1
ATOM 515 N N . ASP A 1 73 ? -4.683 0.638 39.891 1.00 93.31 73 ASP A N 1
ATOM 516 C CA . ASP A 1 73 ? -5.412 -0.082 40.948 1.00 93.31 73 ASP A CA 1
ATOM 517 C C . ASP A 1 73 ? -6.751 0.600 41.269 1.00 93.31 73 ASP A C 1
ATOM 519 O O . ASP A 1 73 ? -7.795 -0.052 41.356 1.00 93.31 73 ASP A O 1
ATOM 523 N N . ALA A 1 74 ? -6.765 1.934 41.353 1.00 94.12 74 ALA A N 1
ATOM 524 C CA . ALA A 1 74 ? -7.998 2.696 41.535 1.00 94.12 74 ALA A CA 1
ATOM 525 C C . ALA A 1 74 ? -8.966 2.558 40.345 1.00 94.12 74 ALA A C 1
ATOM 527 O O . ALA A 1 74 ? -10.185 2.641 40.522 1.00 94.12 74 ALA A O 1
ATOM 528 N N . PHE A 1 75 ? -8.452 2.367 39.128 1.00 94.06 75 PHE A N 1
ATOM 529 C CA . PHE A 1 75 ? -9.269 2.120 37.942 1.00 94.06 75 PHE A CA 1
ATOM 530 C C . PHE A 1 75 ? -9.811 0.685 37.898 1.00 94.06 75 PHE A C 1
ATOM 532 O O . PHE A 1 75 ? -10.991 0.500 37.605 1.00 94.06 75 PHE A O 1
ATOM 539 N N . ILE A 1 76 ? -9.006 -0.313 38.271 1.00 93.38 76 ILE A N 1
ATOM 540 C CA . ILE A 1 76 ? -9.441 -1.709 38.417 1.00 93.38 76 ILE A CA 1
ATOM 541 C C . ILE A 1 76 ? -10.582 -1.798 39.436 1.00 93.38 76 ILE A C 1
ATOM 543 O O . ILE A 1 76 ? -11.635 -2.348 39.120 1.00 93.38 76 ILE A O 1
ATOM 547 N N . ALA A 1 77 ? -10.448 -1.148 40.595 1.00 92.88 77 ALA A N 1
ATOM 548 C CA . ALA A 1 77 ? -11.507 -1.107 41.604 1.00 92.88 77 ALA A CA 1
ATOM 549 C C . ALA A 1 77 ? -12.818 -0.490 41.072 1.00 92.88 77 ALA A C 1
ATOM 551 O O . ALA A 1 77 ? -13.914 -0.906 41.456 1.00 92.88 77 ALA A O 1
ATOM 552 N N . LYS A 1 78 ? -12.734 0.490 40.157 1.00 92.50 78 LYS A N 1
ATOM 553 C CA . LYS A 1 78 ? -13.923 1.030 39.475 1.00 92.50 78 LYS A CA 1
ATOM 554 C C . LYS A 1 78 ? -14.555 -0.014 38.559 1.00 92.50 78 LYS A C 1
ATOM 556 O O . LYS A 1 78 ? -15.771 -0.165 38.607 1.00 92.50 78 LYS A O 1
ATOM 561 N N . LEU A 1 79 ? -13.767 -0.735 37.760 1.00 91.62 79 LEU A N 1
ATOM 562 C CA . LEU A 1 79 ? -14.274 -1.802 36.888 1.00 91.62 79 LEU A CA 1
ATOM 563 C C . LEU A 1 79 ? -14.941 -2.928 37.691 1.00 91.62 79 LEU A C 1
ATOM 565 O O . LEU A 1 79 ? -16.018 -3.382 37.312 1.00 91.62 79 LEU A O 1
ATOM 569 N N . GLU A 1 80 ? -14.370 -3.315 38.833 1.00 91.75 80 GLU A N 1
ATOM 570 C CA . GLU A 1 80 ? -14.985 -4.280 39.755 1.00 91.75 80 GLU A CA 1
ATOM 571 C C . GLU A 1 80 ? -16.329 -3.772 40.302 1.00 91.75 80 GLU A C 1
ATOM 573 O O . GLU A 1 80 ? -17.314 -4.509 40.333 1.00 91.75 80 GLU A O 1
ATOM 578 N N . CYS A 1 81 ? -16.423 -2.484 40.656 1.00 91.81 81 CYS A N 1
ATOM 579 C CA . CYS A 1 81 ? -17.693 -1.881 41.075 1.00 91.81 81 CYS A CA 1
ATOM 580 C C . CYS A 1 81 ? -18.755 -1.885 39.962 1.00 91.81 81 CYS A C 1
ATOM 582 O O . CYS A 1 81 ? -19.941 -2.051 40.260 1.00 91.81 81 CYS A O 1
ATOM 584 N N . LEU A 1 82 ? -18.346 -1.706 38.698 1.00 91.50 82 LEU A N 1
ATOM 585 C CA . LEU A 1 82 ? -19.242 -1.808 37.541 1.00 91.50 82 LEU A CA 1
ATOM 586 C C . LEU A 1 82 ? -19.713 -3.247 37.323 1.00 91.50 82 LEU A C 1
ATOM 588 O O . LEU A 1 82 ? -20.898 -3.462 37.072 1.00 91.50 82 LEU A O 1
ATOM 592 N N . LYS A 1 83 ? -18.809 -4.224 37.466 1.00 88.81 83 LYS A N 1
ATOM 593 C CA . LYS A 1 83 ? -19.125 -5.654 37.356 1.00 88.81 83 LYS A CA 1
ATOM 594 C C . LYS A 1 83 ? -20.167 -6.082 38.390 1.00 88.81 83 LYS A C 1
ATOM 596 O O . LYS A 1 83 ? -21.122 -6.770 38.049 1.00 88.81 83 LYS A O 1
ATOM 601 N N . GLU A 1 84 ? -20.021 -5.634 39.634 1.00 89.88 84 GLU A N 1
ATOM 602 C CA . GLU A 1 84 ? -20.983 -5.915 40.709 1.00 89.88 84 GLU A CA 1
ATOM 603 C C . GLU A 1 84 ? -22.288 -5.104 40.597 1.00 89.88 84 GLU A C 1
ATOM 605 O O . GLU A 1 84 ? -23.150 -5.213 41.469 1.00 89.88 84 GLU A O 1
ATOM 610 N N . LEU A 1 85 ? -22.451 -4.280 39.549 1.00 87.25 85 LEU A N 1
ATOM 611 C CA . LEU A 1 85 ? -23.633 -3.439 39.319 1.00 87.25 85 LEU A CA 1
ATOM 612 C C . LEU A 1 85 ? -23.967 -2.514 40.504 1.00 87.25 85 LEU A C 1
ATOM 614 O O . LEU A 1 85 ? -25.113 -2.096 40.678 1.00 87.25 85 LEU A O 1
ATOM 618 N N . LYS A 1 86 ? -22.961 -2.122 41.301 1.00 86.00 86 LYS A N 1
ATOM 619 C CA . LYS A 1 86 ? -23.137 -1.146 42.395 1.00 86.00 86 LYS A CA 1
ATOM 620 C C . LYS A 1 86 ? -23.597 0.212 41.873 1.00 86.00 86 LYS A C 1
ATOM 622 O O . LYS A 1 86 ? -24.300 0.942 42.567 1.00 86.00 86 LYS A O 1
ATOM 627 N N . THR A 1 87 ? -23.195 0.544 40.649 1.00 83.81 87 THR A N 1
ATOM 628 C CA . THR A 1 87 ? -23.591 1.759 39.939 1.00 83.81 87 THR A CA 1
ATOM 629 C C . THR A 1 87 ? -24.000 1.416 38.507 1.00 83.81 87 THR A C 1
ATOM 631 O O . THR A 1 87 ? -23.232 0.731 37.826 1.00 83.81 87 THR A O 1
ATOM 634 N N . PRO A 1 88 ? -25.156 1.901 38.015 1.00 89.62 88 PRO A N 1
ATOM 635 C CA . PRO A 1 88 ? -25.529 1.731 36.616 1.00 89.62 88 PRO A CA 1
ATOM 636 C C . PRO A 1 88 ? -24.537 2.472 35.715 1.00 89.62 88 PRO A C 1
ATOM 638 O O . PRO A 1 88 ? -24.056 3.554 36.057 1.00 89.62 88 PRO A O 1
ATOM 641 N N . PHE A 1 89 ? -24.247 1.898 34.552 1.00 92.12 89 PHE A N 1
ATOM 642 C CA . PHE A 1 89 ? -23.322 2.471 33.583 1.00 92.12 89 PHE A CA 1
ATOM 643 C C . PHE A 1 89 ? -23.829 2.275 32.158 1.00 92.12 89 PHE A C 1
ATOM 645 O O . PHE A 1 89 ? -24.666 1.418 31.887 1.00 92.12 89 PHE A O 1
ATOM 652 N N . LYS A 1 90 ? -23.308 3.094 31.244 1.00 91.56 90 LYS A N 1
ATOM 653 C CA . LYS A 1 90 ? -23.607 3.015 29.816 1.00 91.56 90 LYS A CA 1
ATOM 654 C C . LYS A 1 90 ? -22.434 2.359 29.097 1.00 91.56 90 LYS A C 1
ATOM 656 O O . LYS A 1 90 ? -21.331 2.899 29.120 1.00 91.56 90 LYS A O 1
ATOM 661 N N . LEU A 1 91 ? -22.684 1.231 28.440 1.00 90.94 91 LEU A N 1
ATOM 662 C CA . LEU A 1 91 ? -21.744 0.614 27.507 1.00 90.94 91 LEU A CA 1
ATOM 663 C C . LEU A 1 91 ? -22.030 1.137 26.096 1.00 90.94 91 LEU A C 1
ATOM 665 O O . LEU A 1 91 ? -23.178 1.138 25.658 1.00 90.94 91 LEU A O 1
ATOM 669 N N . ILE A 1 92 ? -20.995 1.594 25.397 1.00 92.31 92 ILE A N 1
ATOM 670 C CA . ILE A 1 92 ? -21.088 2.037 24.003 1.00 92.31 92 ILE A CA 1
ATOM 671 C C . ILE A 1 92 ? -20.132 1.168 23.196 1.00 92.31 92 ILE A C 1
ATOM 673 O O . ILE A 1 92 ? -18.932 1.181 23.456 1.00 92.31 92 ILE A O 1
ATOM 677 N N . LEU A 1 93 ? -20.674 0.416 22.239 1.00 90.69 93 LEU A N 1
ATOM 678 C CA . LEU A 1 93 ? -19.890 -0.276 21.222 1.00 90.69 93 LEU A CA 1
ATOM 679 C C . LEU A 1 93 ? -20.025 0.513 19.923 1.00 90.69 93 LEU A C 1
ATOM 681 O O . LEU A 1 93 ? -21.122 0.615 19.377 1.00 90.69 93 LEU A O 1
ATOM 685 N N . ASP A 1 94 ? -18.919 1.097 19.474 1.00 91.25 94 ASP A N 1
ATOM 686 C CA . ASP A 1 94 ? -18.830 1.797 18.198 1.00 91.25 94 ASP A CA 1
ATOM 687 C C . ASP A 1 94 ? -17.953 0.976 17.251 1.00 91.25 94 ASP A C 1
ATOM 689 O O . ASP A 1 94 ? -16.744 0.856 17.453 1.00 91.25 94 ASP A O 1
ATOM 693 N N . ASP A 1 95 ? -18.588 0.358 16.258 1.00 90.38 95 ASP A N 1
ATOM 694 C CA . ASP A 1 95 ? -17.938 -0.507 15.283 1.00 90.38 95 ASP A CA 1
ATOM 695 C C . ASP A 1 95 ? -18.236 -0.008 13.865 1.00 90.38 95 ASP A C 1
ATOM 697 O O . ASP A 1 95 ? -19.315 -0.285 13.329 1.00 90.38 95 ASP A O 1
ATOM 701 N N . PRO A 1 96 ? -17.271 0.672 13.220 1.00 89.69 96 PRO A N 1
ATOM 702 C CA . PRO A 1 96 ? -17.420 1.128 11.845 1.00 89.69 96 PRO A CA 1
ATOM 703 C C . PRO A 1 96 ? -17.678 -0.011 10.849 1.00 89.69 96 PRO A C 1
ATOM 705 O O . PRO A 1 96 ? -18.228 0.230 9.779 1.00 89.69 96 PRO A O 1
ATOM 708 N N . SER A 1 97 ? -17.296 -1.256 11.159 1.00 89.19 97 SER A N 1
ATOM 709 C CA . SER A 1 97 ? -17.550 -2.402 10.278 1.00 89.19 97 SER A CA 1
ATOM 710 C C . SER A 1 97 ? -18.999 -2.900 10.336 1.00 89.19 97 SER A C 1
ATOM 712 O O . SER A 1 97 ? -19.442 -3.576 9.408 1.00 89.19 97 SER A O 1
ATOM 714 N N . GLY A 1 98 ? -19.738 -2.557 11.397 1.00 89.12 98 GLY A N 1
ATOM 715 C CA . GLY A 1 98 ? -21.122 -2.980 11.617 1.00 89.12 98 GLY A CA 1
ATOM 716 C C . GLY A 1 98 ? -21.298 -4.463 11.965 1.00 89.12 98 GLY A C 1
ATOM 717 O O . GLY A 1 98 ? -22.407 -4.976 11.834 1.00 89.12 98 GLY A O 1
ATOM 718 N N . ASN A 1 99 ? -20.237 -5.161 12.386 1.00 89.81 99 ASN A N 1
ATOM 719 C CA . ASN A 1 99 ? -20.268 -6.602 12.674 1.00 89.81 99 ASN A CA 1
ATOM 720 C C . ASN A 1 99 ? -20.413 -6.927 14.170 1.00 89.81 99 ASN A C 1
ATOM 722 O O . ASN A 1 99 ? -20.630 -8.082 14.537 1.00 89.81 99 ASN A O 1
ATOM 726 N N . SER A 1 100 ? -20.289 -5.927 15.039 1.00 90.19 100 SER A N 1
ATOM 727 C CA . SER A 1 100 ? -20.486 -6.064 16.481 1.00 90.19 100 SER A CA 1
ATOM 728 C C . SER A 1 100 ? -21.966 -6.191 16.840 1.00 90.19 100 SER A C 1
ATOM 730 O O . SER A 1 100 ? -22.832 -5.555 16.241 1.00 90.19 100 SER A O 1
ATOM 732 N N . PHE A 1 101 ? -22.264 -7.005 17.853 1.00 90.38 101 PHE A N 1
ATOM 733 C CA . PHE A 1 101 ? -23.632 -7.327 18.253 1.00 90.38 101 PHE A CA 1
ATOM 734 C C . PHE A 1 101 ? -23.770 -7.407 19.777 1.00 90.38 101 PHE A C 1
ATOM 736 O O . PHE A 1 101 ? -22.901 -7.953 20.456 1.00 90.38 101 PHE A O 1
ATOM 743 N N . ILE A 1 102 ? -24.889 -6.898 20.300 1.00 91.00 102 ILE A N 1
ATOM 744 C CA . ILE A 1 102 ? -25.329 -7.088 21.688 1.00 91.00 102 ILE A CA 1
ATOM 745 C C . ILE A 1 102 ? -26.676 -7.808 21.647 1.00 91.00 102 ILE A C 1
ATOM 747 O O . ILE A 1 102 ? -27.598 -7.372 20.957 1.00 91.00 102 ILE A O 1
ATOM 751 N N . GLU A 1 103 ? -26.783 -8.911 22.386 1.00 89.44 103 GLU A N 1
ATOM 752 C CA . GLU A 1 103 ? -28.022 -9.677 22.489 1.00 89.44 103 GLU A CA 1
ATOM 753 C C . GLU A 1 103 ? -29.127 -8.861 23.174 1.00 89.44 103 GLU A C 1
ATOM 755 O O . GLU A 1 103 ? -28.909 -8.266 24.226 1.00 89.44 103 GLU A O 1
ATOM 760 N N . ASN A 1 104 ? -30.330 -8.879 22.588 1.00 91.31 104 ASN A N 1
ATOM 761 C CA . ASN A 1 104 ? -31.551 -8.394 23.227 1.00 91.31 104 ASN A CA 1
ATOM 762 C C . ASN A 1 104 ? -32.227 -9.564 23.975 1.00 91.31 104 ASN A C 1
ATOM 764 O O . ASN A 1 104 ? -32.861 -10.404 23.325 1.00 91.31 104 ASN A O 1
ATOM 768 N N . PRO A 1 105 ? -32.177 -9.610 25.319 1.00 89.69 105 PRO A N 1
ATOM 769 C CA . PRO A 1 105 ? -32.766 -10.699 26.103 1.00 89.69 105 PRO A CA 1
ATOM 770 C C . PRO A 1 105 ? -34.305 -10.719 26.079 1.00 89.69 105 PRO A C 1
ATOM 772 O O . PRO A 1 105 ? -34.920 -11.689 26.518 1.00 89.69 105 PRO A O 1
ATOM 775 N N . ARG A 1 106 ? -34.954 -9.654 25.589 1.00 88.25 106 ARG A N 1
ATOM 776 C CA . ARG A 1 106 ? -36.417 -9.509 25.481 1.00 88.25 106 ARG A CA 1
ATOM 777 C C . ARG A 1 106 ? -36.948 -9.787 24.072 1.00 88.25 106 ARG A C 1
ATOM 779 O O . ARG A 1 106 ? -38.130 -9.547 23.809 1.00 88.25 106 ARG A O 1
ATOM 786 N N . ALA A 1 107 ? -36.107 -10.282 23.165 1.00 81.56 107 ALA A N 1
ATOM 787 C CA . ALA A 1 107 ? -36.511 -10.611 21.804 1.00 81.56 107 ALA A CA 1
ATOM 788 C C . ALA A 1 107 ? -37.706 -11.599 21.787 1.00 81.56 107 ALA A C 1
ATOM 790 O O . ALA A 1 107 ? -37.759 -12.519 22.605 1.00 81.56 107 ALA A O 1
ATOM 791 N N . PRO A 1 108 ? -38.685 -11.438 20.872 1.00 84.44 108 PRO A N 1
ATOM 792 C CA . PRO A 1 108 ? -38.715 -10.504 19.739 1.00 84.44 108 PRO A CA 1
ATOM 793 C C . PRO A 1 108 ? -39.209 -9.086 20.088 1.00 84.44 108 PRO A C 1
ATOM 795 O O . PRO A 1 108 ? -39.349 -8.258 19.190 1.00 84.44 108 PRO A O 1
ATOM 798 N N . GLY A 1 109 ? -39.516 -8.801 21.358 1.00 87.12 109 GLY A N 1
ATOM 799 C CA . GLY A 1 109 ? -39.938 -7.473 21.804 1.00 87.12 109 GLY A CA 1
ATOM 800 C C . GLY A 1 109 ? -38.791 -6.451 21.805 1.00 87.12 109 GLY A C 1
ATOM 801 O O . GLY A 1 109 ? -37.619 -6.836 21.851 1.00 87.12 109 GLY A O 1
ATOM 802 N N . PRO A 1 110 ? -39.103 -5.142 21.757 1.00 85.75 110 PRO A N 1
ATOM 803 C CA . PRO A 1 110 ? -38.090 -4.097 21.851 1.00 85.75 110 PRO A CA 1
ATOM 804 C C . PRO A 1 110 ? -37.469 -4.062 23.253 1.00 85.75 110 PRO A C 1
ATOM 806 O O . PRO A 1 110 ? -38.169 -4.211 24.258 1.00 85.75 110 PRO A O 1
ATOM 809 N N . ASP A 1 111 ? -36.160 -3.832 23.312 1.00 92.00 111 ASP A N 1
ATOM 810 C CA . ASP A 1 111 ? -35.435 -3.591 24.557 1.00 92.00 111 ASP A CA 1
ATOM 811 C C . ASP A 1 111 ? -35.356 -2.075 24.817 1.00 92.00 111 ASP A C 1
ATOM 813 O O . ASP A 1 111 ? -34.784 -1.362 23.992 1.00 92.00 111 ASP A O 1
ATOM 817 N N . PRO A 1 112 ? -35.951 -1.548 25.906 1.00 91.25 112 PRO A N 1
ATOM 818 C CA . PRO A 1 112 ? -35.907 -0.118 26.210 1.00 91.25 112 PRO A CA 1
ATOM 819 C C . PRO A 1 112 ? -34.507 0.381 26.595 1.00 91.25 112 PRO A C 1
ATOM 821 O O . PRO A 1 112 ? -34.248 1.578 26.472 1.00 91.25 112 PRO A O 1
ATOM 824 N N . ASP A 1 113 ? -33.623 -0.512 27.049 1.00 90.50 113 ASP A N 1
ATOM 825 C CA . ASP A 1 113 ? -32.297 -0.159 27.561 1.00 90.50 113 ASP A CA 1
ATOM 826 C C . ASP A 1 113 ? -31.200 -0.277 26.478 1.00 90.50 113 ASP A C 1
ATOM 828 O O . ASP A 1 113 ? -30.082 0.209 26.667 1.00 90.50 113 ASP A O 1
ATOM 832 N N . LEU A 1 114 ? -31.522 -0.861 25.313 1.00 92.06 114 LEU A N 1
ATOM 833 C CA . LEU A 1 114 ? -30.617 -1.021 24.172 1.00 92.06 114 LEU A CA 1
ATOM 834 C C . LEU A 1 114 ? -31.003 -0.086 23.016 1.00 92.06 114 LEU A C 1
ATOM 836 O O . LEU A 1 114 ? -32.062 -0.217 22.405 1.00 92.06 114 LEU A O 1
ATOM 840 N N . HIS A 1 115 ? -30.095 0.821 22.653 1.00 92.88 115 HIS A N 1
ATOM 841 C CA . HIS A 1 115 ? -30.258 1.722 21.512 1.00 92.88 115 HIS A CA 1
ATOM 842 C C . HIS A 1 115 ? -29.205 1.439 20.435 1.00 92.88 115 HIS A C 1
ATOM 844 O O . HIS A 1 115 ? -28.010 1.600 20.680 1.00 92.88 115 HIS A O 1
ATOM 850 N N . VAL A 1 116 ? -29.654 1.086 19.227 1.00 91.81 116 VAL A N 1
ATOM 851 C CA . VAL A 1 116 ? -28.791 0.816 18.066 1.00 91.81 116 VAL A CA 1
ATOM 852 C C . VAL A 1 116 ? -28.985 1.913 17.019 1.00 91.81 116 VAL A C 1
ATOM 854 O O . VAL A 1 116 ? -30.098 2.123 16.540 1.00 91.81 116 VAL A O 1
ATOM 857 N N . SER A 1 117 ? -27.903 2.602 16.648 1.00 93.00 117 SER A N 1
ATOM 858 C CA . SER A 1 117 ? -27.892 3.630 15.599 1.00 93.00 117 SER A CA 1
ATOM 859 C C . SER A 1 117 ? -26.905 3.282 14.495 1.00 93.00 117 SER A C 1
ATOM 861 O O . SER A 1 117 ? -25.755 2.961 14.779 1.00 93.00 117 SER A O 1
ATOM 863 N N . TRP A 1 118 ? -27.343 3.430 13.248 1.00 94.00 118 TRP A N 1
ATOM 864 C CA . TRP A 1 118 ? -26.509 3.266 12.060 1.00 94.00 118 TRP A CA 1
ATOM 865 C C . TRP A 1 118 ? -26.014 4.630 11.577 1.00 94.00 118 TRP A C 1
ATOM 867 O O . TRP A 1 118 ? -26.770 5.603 11.608 1.00 94.00 118 TRP A O 1
ATOM 877 N N . TYR A 1 119 ? -24.765 4.703 11.120 1.00 92.62 119 TYR A N 1
ATOM 878 C CA . TYR A 1 119 ? -24.161 5.924 10.589 1.00 92.62 119 TYR A CA 1
ATOM 879 C C . TYR A 1 119 ? -23.381 5.647 9.299 1.00 92.62 119 TYR A C 1
ATOM 881 O O . TYR A 1 119 ? -22.971 4.517 9.034 1.00 92.62 119 TYR A O 1
ATOM 889 N N . GLN A 1 120 ? -23.187 6.688 8.484 1.00 91.62 120 GLN A N 1
ATOM 890 C CA . GLN A 1 120 ? -22.303 6.625 7.322 1.00 91.62 120 GLN A CA 1
ATOM 891 C C . GLN A 1 120 ? -20.858 6.819 7.782 1.00 91.62 120 GLN A C 1
ATOM 893 O O . GLN A 1 120 ? -20.565 7.774 8.505 1.00 91.62 120 GLN A O 1
ATOM 898 N N . ARG A 1 121 ? -19.971 5.906 7.377 1.00 91.88 121 ARG A N 1
ATOM 899 C CA . ARG A 1 121 ? -18.554 5.946 7.747 1.00 91.88 121 ARG A CA 1
ATOM 900 C C . ARG A 1 121 ? -17.875 7.213 7.234 1.00 91.88 121 ARG A C 1
ATOM 902 O O . ARG A 1 121 ? -18.212 7.722 6.165 1.00 91.88 121 ARG A O 1
ATOM 909 N N . SER A 1 122 ? -16.904 7.701 7.996 1.00 89.44 122 SER A N 1
ATOM 910 C CA . SER A 1 122 ? -15.966 8.721 7.533 1.00 89.44 122 SER A CA 1
ATOM 911 C C . SER A 1 122 ? -14.861 8.102 6.672 1.00 89.44 122 SER A C 1
ATOM 913 O O . SER A 1 122 ? -14.570 6.911 6.776 1.00 89.44 122 SER A O 1
ATOM 915 N N . HIS A 1 123 ? -14.177 8.930 5.880 1.00 83.19 123 HIS A N 1
ATOM 916 C CA . HIS A 1 123 ? -13.023 8.496 5.087 1.00 83.19 123 HIS A CA 1
ATOM 917 C C . HIS A 1 123 ? -11.921 7.852 5.951 1.00 83.19 123 HIS A C 1
ATOM 919 O O . HIS A 1 123 ? -11.349 6.833 5.582 1.00 83.19 123 HIS A O 1
ATOM 925 N N . GLU A 1 124 ? -11.653 8.395 7.145 1.00 84.00 124 GLU A N 1
ATOM 926 C CA . GLU A 1 124 ? -10.691 7.798 8.082 1.00 84.00 124 GLU A CA 1
ATOM 927 C C . GLU A 1 124 ? -11.121 6.403 8.559 1.00 84.00 124 GLU A C 1
ATOM 929 O O . GLU A 1 124 ? -10.277 5.527 8.751 1.00 84.00 124 GLU A O 1
ATOM 934 N N . GLN A 1 125 ? -12.424 6.189 8.769 1.00 86.81 125 GLN A N 1
ATOM 935 C CA . GLN A 1 125 ? -12.966 4.882 9.141 1.00 86.81 125 GLN A CA 1
ATOM 936 C C . GLN A 1 125 ? -12.869 3.892 7.977 1.00 86.81 125 GLN A C 1
ATOM 938 O O . GLN A 1 125 ? -12.474 2.750 8.199 1.00 86.81 125 GLN A O 1
ATOM 943 N N . ASP A 1 126 ? -13.161 4.323 6.749 1.00 85.06 126 ASP A N 1
ATOM 944 C CA . ASP A 1 126 ? -12.990 3.499 5.548 1.00 85.06 126 ASP A CA 1
ATOM 945 C C . ASP A 1 126 ? -11.522 3.087 5.360 1.00 85.06 126 ASP A C 1
ATOM 947 O O . ASP A 1 126 ? -11.233 1.896 5.232 1.00 85.06 126 ASP A O 1
ATOM 951 N N . MET A 1 127 ? -10.577 4.028 5.473 1.00 77.88 127 MET A N 1
ATOM 952 C CA . MET A 1 127 ? -9.142 3.727 5.409 1.00 77.88 127 MET A CA 1
ATOM 953 C C . MET A 1 127 ? -8.706 2.709 6.470 1.00 77.88 127 MET A C 1
ATOM 955 O O . MET A 1 127 ? -7.984 1.766 6.149 1.00 77.88 127 MET A O 1
ATOM 959 N N . LYS A 1 128 ? -9.158 2.860 7.725 1.00 81.69 128 LYS A N 1
ATOM 960 C CA . LYS A 1 128 ? -8.854 1.912 8.818 1.00 81.69 128 LYS A CA 1
ATOM 961 C C . LYS A 1 128 ? -9.393 0.508 8.551 1.00 81.69 128 LYS A C 1
ATOM 963 O O . LYS A 1 128 ? -8.786 -0.465 8.985 1.00 81.69 128 LYS A O 1
ATOM 968 N N . LEU A 1 129 ? -10.517 0.403 7.848 1.00 83.50 129 LEU A N 1
ATOM 969 C CA . LEU A 1 129 ? -11.108 -0.870 7.439 1.00 83.50 129 LEU A CA 1
ATOM 970 C C . LEU A 1 129 ? -10.506 -1.424 6.136 1.00 83.50 129 LEU A C 1
ATOM 972 O O . LEU A 1 129 ? -10.956 -2.465 5.661 1.00 83.50 129 LEU A O 1
ATOM 976 N N . GLY A 1 130 ? -9.519 -0.745 5.540 1.00 80.12 130 GLY A N 1
ATOM 977 C CA . GLY A 1 130 ? -8.945 -1.122 4.245 1.00 80.12 130 GLY A CA 1
ATOM 978 C C . GLY A 1 130 ? -9.903 -0.913 3.069 1.00 80.12 130 GLY A C 1
ATOM 979 O O . GLY A 1 130 ? -9.697 -1.464 1.990 1.00 80.12 130 GLY A O 1
ATOM 980 N N . ILE A 1 131 ? -10.962 -0.131 3.266 1.00 77.31 131 ILE A N 1
ATOM 981 C CA . ILE A 1 131 ? -11.936 0.207 2.236 1.00 77.31 131 ILE A CA 1
ATOM 982 C C . ILE A 1 131 ? -11.381 1.414 1.490 1.00 77.31 131 ILE A C 1
ATOM 984 O O . ILE A 1 131 ? -11.499 2.553 1.932 1.00 77.31 131 ILE A O 1
ATOM 988 N N . GLN A 1 132 ? -10.735 1.163 0.355 1.00 66.50 132 GLN A N 1
ATOM 989 C CA . GLN A 1 132 ? -10.366 2.232 -0.563 1.00 66.50 132 GLN A CA 1
ATOM 990 C C . GLN A 1 132 ? -11.573 2.574 -1.428 1.00 66.50 132 GLN A C 1
ATOM 992 O O . GLN A 1 132 ? -11.995 1.779 -2.270 1.00 66.50 132 GLN A O 1
ATOM 997 N N . VAL A 1 133 ? -12.113 3.777 -1.239 1.00 56.88 133 VAL A N 1
ATOM 998 C CA . VAL A 1 133 ? -13.013 4.380 -2.220 1.00 56.88 133 VAL A CA 1
ATOM 999 C C . VAL A 1 133 ? -12.134 4.778 -3.400 1.00 56.88 133 VAL A C 1
ATOM 1001 O O . VAL A 1 133 ? -11.501 5.826 -3.407 1.00 56.88 133 VAL A O 1
ATOM 1004 N N . CYS A 1 134 ? -11.988 3.873 -4.363 1.00 53.00 134 CYS A N 1
ATOM 1005 C CA . CYS A 1 134 ? -11.428 4.237 -5.651 1.00 53.00 134 CYS A CA 1
ATOM 1006 C C . CYS A 1 134 ? -12.439 5.162 -6.317 1.00 53.00 134 CYS A C 1
ATOM 1008 O O . CYS A 1 134 ? -13.491 4.684 -6.735 1.00 53.00 134 CYS A O 1
ATOM 1010 N N . ASP A 1 135 ? -12.124 6.452 -6.419 1.00 53.34 135 ASP A N 1
ATOM 1011 C CA . ASP A 1 135 ? -12.879 7.340 -7.296 1.00 53.34 135 ASP A CA 1
ATOM 1012 C C . ASP A 1 135 ? -12.966 6.684 -8.684 1.00 53.34 135 ASP A C 1
ATOM 1014 O O . ASP A 1 135 ? -11.963 6.206 -9.245 1.00 53.34 135 ASP A O 1
ATOM 1018 N N . GLU A 1 136 ? -14.198 6.593 -9.186 1.00 55.19 136 GLU A N 1
ATOM 1019 C CA . GLU A 1 136 ? -14.586 5.981 -10.461 1.00 55.19 136 GLU A CA 1
ATOM 1020 C C . GLU A 1 136 ? -14.185 6.846 -11.672 1.00 55.19 136 GLU A C 1
ATOM 1022 O O . GLU A 1 136 ? -14.794 6.771 -12.735 1.00 55.19 136 GLU A O 1
ATOM 1027 N N . ASP A 1 137 ? -13.129 7.650 -11.561 1.00 64.62 137 ASP A N 1
ATOM 1028 C CA . ASP A 1 137 ? -12.639 8.488 -12.656 1.00 64.62 137 ASP A CA 1
ATOM 1029 C C . ASP A 1 137 ? -11.698 7.685 -13.568 1.00 64.62 137 ASP A C 1
ATOM 1031 O O . ASP A 1 137 ? -10.514 7.987 -13.738 1.00 64.62 137 ASP A O 1
ATOM 1035 N N . VAL A 1 138 ? -12.218 6.596 -14.139 1.00 74.50 138 VAL A N 1
ATOM 1036 C CA . VAL A 1 138 ? -11.561 5.885 -15.241 1.00 74.50 138 VAL A CA 1
ATOM 1037 C C . VAL A 1 138 ? -12.089 6.463 -16.548 1.00 74.50 138 VAL A C 1
ATOM 1039 O O . VAL A 1 138 ? -13.220 6.203 -16.957 1.00 74.50 138 VAL A O 1
ATOM 1042 N N . LEU A 1 139 ? -11.253 7.240 -17.231 1.00 82.94 139 LEU A N 1
ATOM 1043 C CA . LEU A 1 139 ? -11.557 7.774 -18.554 1.00 82.94 139 LEU A CA 1
ATOM 1044 C C . LEU A 1 139 ? -11.438 6.645 -19.582 1.00 82.94 139 LEU A C 1
ATOM 1046 O O . LEU A 1 139 ? -10.393 6.014 -19.693 1.00 82.94 139 LEU A O 1
ATOM 1050 N N . SER A 1 140 ? -12.492 6.378 -20.346 1.00 85.25 140 SER A N 1
ATOM 1051 C CA . SER A 1 140 ? -12.479 5.397 -21.437 1.00 85.25 140 SER A CA 1
ATOM 1052 C C . SER A 1 140 ? -12.543 6.104 -22.784 1.00 85.25 140 SER A C 1
ATOM 1054 O O . SER A 1 140 ? -13.320 7.042 -22.976 1.00 85.25 140 SER A O 1
ATOM 1056 N N . PHE A 1 141 ? -11.715 5.671 -23.733 1.00 88.62 141 PHE A N 1
ATOM 1057 C CA . PHE A 1 141 ? -11.802 6.140 -25.111 1.00 88.62 141 PHE A CA 1
ATOM 1058 C C . PHE A 1 141 ? -11.520 5.014 -26.113 1.00 88.62 141 PHE A C 1
ATOM 1060 O O . PHE A 1 141 ? -10.699 4.128 -25.851 1.00 88.62 141 PHE A O 1
ATOM 1067 N N . PRO A 1 142 ? -12.186 5.036 -27.281 1.00 89.50 142 PRO A N 1
ATOM 1068 C CA . PRO A 1 142 ? -11.929 4.077 -28.343 1.00 89.50 142 PRO A CA 1
ATOM 1069 C C . PRO A 1 142 ? -10.587 4.374 -29.028 1.00 89.50 142 PRO A C 1
ATOM 1071 O O . PRO A 1 142 ? -10.302 5.511 -29.404 1.00 89.50 142 PRO A O 1
ATOM 1074 N N . THR A 1 143 ? -9.783 3.336 -29.236 1.00 89.12 143 THR A N 1
ATOM 1075 C CA . THR A 1 143 ? -8.526 3.364 -29.994 1.00 89.12 143 THR A CA 1
ATOM 1076 C C . THR A 1 143 ? -8.428 2.146 -30.919 1.00 89.12 143 THR A C 1
ATOM 1078 O O . THR A 1 143 ? -9.289 1.266 -30.909 1.00 89.12 143 THR A O 1
ATOM 1081 N N . ASN A 1 144 ? -7.372 2.065 -31.722 1.00 90.81 144 ASN A N 1
ATOM 1082 C CA . ASN A 1 144 ? -7.055 0.860 -32.482 1.00 90.81 144 ASN A CA 1
ATOM 1083 C C . ASN A 1 144 ? -6.037 0.006 -31.722 1.00 90.81 144 ASN A C 1
ATOM 1085 O O . ASN A 1 144 ? -5.090 0.518 -31.127 1.00 90.81 144 ASN A O 1
ATOM 1089 N N . CYS A 1 145 ? -6.215 -1.312 -31.766 1.00 87.81 145 CYS A N 1
ATOM 1090 C CA . CYS A 1 145 ? -5.267 -2.259 -31.198 1.00 87.81 145 CYS A CA 1
ATOM 1091 C C . CYS A 1 145 ? -3.914 -2.169 -31.932 1.00 87.81 145 CYS A C 1
ATOM 1093 O O . CYS A 1 145 ? -3.902 -2.303 -33.156 1.00 87.81 145 CYS A O 1
ATOM 1095 N N . PRO A 1 146 ? -2.776 -2.029 -31.228 1.00 85.19 146 PRO A N 1
ATOM 1096 C CA . PRO A 1 146 ? -1.461 -1.930 -31.869 1.00 85.19 146 PRO A CA 1
ATOM 1097 C C . PRO A 1 146 ? -1.047 -3.213 -32.609 1.00 85.19 146 PRO A C 1
ATOM 1099 O O . PRO A 1 146 ? -0.235 -3.151 -33.524 1.00 85.19 146 PRO A O 1
ATOM 1102 N N . GLU A 1 147 ? -1.630 -4.360 -32.250 1.00 87.44 147 GLU A N 1
ATOM 1103 C CA . GLU A 1 147 ? -1.302 -5.658 -32.849 1.00 87.44 147 GLU A CA 1
ATOM 1104 C C . GLU A 1 147 ? -2.141 -5.964 -34.101 1.00 87.44 147 GLU A C 1
ATOM 1106 O O . GLU A 1 147 ? -1.619 -6.333 -35.147 1.00 87.44 147 GLU A O 1
ATOM 1111 N N . CYS A 1 148 ? -3.469 -5.827 -34.009 1.00 92.00 148 CYS A N 1
ATOM 1112 C CA . CYS A 1 148 ? -4.389 -6.258 -35.072 1.00 92.00 148 CYS A CA 1
ATOM 1113 C C . CYS A 1 148 ? -5.159 -5.113 -35.739 1.00 92.00 148 CYS A C 1
ATOM 1115 O O . CYS A 1 148 ? -5.961 -5.357 -36.640 1.00 92.00 148 CYS A O 1
ATOM 1117 N N . ASN A 1 149 ? -4.956 -3.877 -35.277 1.00 90.44 149 ASN A N 1
ATOM 1118 C CA . ASN A 1 149 ? -5.632 -2.666 -35.742 1.00 90.44 149 ASN A CA 1
ATOM 1119 C C . ASN A 1 149 ? -7.173 -2.700 -35.648 1.00 90.44 149 ASN A C 1
ATOM 1121 O O . ASN A 1 149 ? -7.851 -1.832 -36.195 1.00 90.44 149 ASN A O 1
ATOM 1125 N N . ALA A 1 150 ? -7.748 -3.687 -34.953 1.00 91.25 150 ALA A N 1
ATOM 1126 C CA . ALA A 1 150 ? -9.171 -3.718 -34.641 1.00 91.25 150 ALA A CA 1
ATOM 1127 C C . ALA A 1 150 ? -9.516 -2.635 -33.609 1.00 91.25 150 ALA A C 1
ATOM 1129 O O . ALA A 1 150 ? -8.677 -2.267 -32.785 1.00 91.25 150 ALA A O 1
ATOM 1130 N N . SER A 1 151 ? -10.765 -2.168 -33.621 1.00 91.62 151 SER A N 1
ATOM 1131 C CA . SER A 1 151 ? -11.260 -1.235 -32.607 1.00 91.62 151 SER A CA 1
ATOM 1132 C C . SER A 1 151 ? -11.172 -1.875 -31.215 1.00 91.62 151 SER A C 1
ATOM 1134 O O . SER A 1 151 ? -11.643 -2.995 -31.003 1.00 91.62 151 SER A O 1
ATOM 1136 N N . ALA A 1 152 ? -10.523 -1.177 -30.290 1.00 90.12 152 ALA A N 1
ATOM 1137 C CA . ALA A 1 152 ? -10.327 -1.560 -28.901 1.00 90.12 152 ALA A CA 1
ATOM 1138 C C . ALA A 1 152 ? -10.645 -0.368 -27.989 1.00 90.12 152 ALA A C 1
ATOM 1140 O O . ALA A 1 152 ? -10.648 0.783 -28.420 1.00 90.12 152 ALA A O 1
ATOM 1141 N N . GLU A 1 153 ? -10.914 -0.643 -26.720 1.00 88.81 153 GLU A N 1
ATOM 1142 C CA . GLU A 1 153 ? -11.137 0.390 -25.714 1.00 88.81 153 GLU A CA 1
ATOM 1143 C C . GLU A 1 153 ? -9.895 0.500 -24.829 1.00 88.81 153 GLU A C 1
ATOM 1145 O O . GLU A 1 153 ? -9.340 -0.517 -24.391 1.00 88.81 153 GLU A O 1
ATOM 1150 N N . THR A 1 154 ? -9.438 1.732 -24.602 1.00 88.50 154 THR A N 1
ATOM 1151 C CA . THR A 1 154 ? -8.363 2.027 -23.655 1.00 88.50 154 THR A CA 1
ATOM 1152 C C . THR A 1 154 ? -8.951 2.736 -22.451 1.00 88.50 154 THR A C 1
ATOM 1154 O O . THR A 1 154 ? -9.606 3.771 -22.577 1.00 88.50 154 THR A O 1
ATOM 1157 N N . HIS A 1 155 ? -8.680 2.181 -21.277 1.00 88.38 155 HIS A N 1
ATOM 1158 C CA . HIS A 1 155 ? -9.019 2.766 -19.992 1.00 88.38 155 HIS A CA 1
ATOM 1159 C C . HIS A 1 155 ? -7.812 3.523 -19.456 1.00 88.38 155 HIS A C 1
ATOM 1161 O O . HIS A 1 155 ? -6.719 2.971 -19.343 1.00 88.38 155 HIS A O 1
ATOM 1167 N N . MET A 1 156 ? -8.014 4.789 -19.130 1.00 84.50 156 MET A N 1
ATOM 1168 C CA . MET A 1 156 ? -7.013 5.697 -18.609 1.00 84.50 156 MET A CA 1
ATOM 1169 C C . MET A 1 156 ? -7.389 6.103 -17.188 1.00 84.50 156 MET A C 1
ATOM 1171 O O . MET A 1 156 ? -8.499 6.574 -16.945 1.00 84.50 156 MET A O 1
ATOM 1175 N N . LYS A 1 157 ? -6.447 5.960 -16.257 1.00 83.44 157 LYS A N 1
ATOM 1176 C CA . LYS A 1 157 ? -6.587 6.465 -14.890 1.00 83.44 157 LYS A CA 1
ATOM 1177 C C . LYS A 1 157 ? -5.370 7.294 -14.511 1.00 83.44 157 LYS A C 1
ATOM 1179 O O . LYS A 1 157 ? -4.240 6.819 -14.635 1.00 83.44 157 LYS A O 1
ATOM 1184 N N . LEU A 1 158 ? -5.612 8.514 -14.038 1.00 80.38 158 LEU A N 1
ATOM 1185 C CA . LEU A 1 158 ? -4.587 9.301 -13.365 1.00 80.38 158 LEU A CA 1
ATOM 1186 C C . LEU A 1 158 ? -4.477 8.797 -11.926 1.00 80.38 158 LEU A C 1
ATOM 1188 O O . LEU A 1 158 ? -5.469 8.721 -11.202 1.00 80.38 158 LEU A O 1
ATOM 1192 N N . VAL A 1 159 ? -3.277 8.384 -11.536 1.00 75.06 159 VAL A N 1
ATOM 1193 C CA . VAL A 1 159 ? -2.980 7.841 -10.213 1.00 75.06 159 VAL A CA 1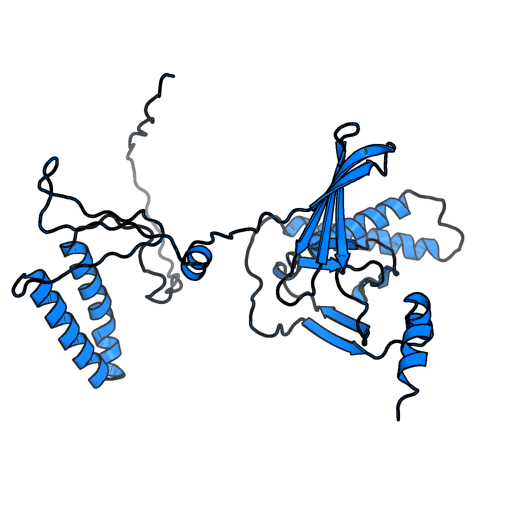
ATOM 1194 C C . VAL A 1 159 ? -1.860 8.668 -9.604 1.00 75.06 159 VAL A C 1
ATOM 1196 O O . VAL A 1 159 ? -0.774 8.784 -10.169 1.00 75.06 159 VAL A O 1
ATOM 1199 N N . GLN A 1 160 ? -2.112 9.227 -8.423 1.00 67.06 160 GLN A N 1
ATOM 1200 C CA . GLN A 1 160 ? -1.055 9.768 -7.577 1.00 67.06 160 GLN A CA 1
ATOM 1201 C C . GLN A 1 160 ? -0.525 8.640 -6.698 1.00 67.06 160 GLN A C 1
ATOM 1203 O O . GLN A 1 160 ? -1.187 8.202 -5.759 1.00 67.06 160 GLN A O 1
ATOM 1208 N N . ILE A 1 161 ? 0.657 8.133 -7.035 1.00 67.31 161 ILE A N 1
ATOM 1209 C CA . ILE A 1 161 ? 1.326 7.110 -6.233 1.00 67.31 161 ILE A CA 1
ATOM 1210 C C . ILE A 1 161 ? 2.049 7.828 -5.083 1.00 67.31 161 ILE A C 1
ATOM 1212 O O . ILE A 1 161 ? 2.846 8.717 -5.353 1.00 67.31 161 ILE A O 1
ATOM 1216 N N . PRO A 1 162 ? 1.832 7.488 -3.802 1.00 54.34 162 PRO A N 1
ATOM 1217 C CA . PRO A 1 162 ? 2.569 8.104 -2.697 1.00 54.34 162 PRO A CA 1
ATOM 1218 C C . PRO A 1 162 ? 4.088 8.060 -2.925 1.00 54.34 162 PRO A C 1
ATOM 1220 O O . PRO A 1 162 ? 4.621 7.041 -3.351 1.00 54.34 162 PRO A O 1
ATOM 1223 N N . HIS A 1 163 ? 4.790 9.165 -2.654 1.00 54.31 163 HIS A N 1
ATOM 1224 C CA . HIS A 1 163 ? 6.234 9.340 -2.914 1.00 54.31 163 HIS A CA 1
ATOM 1225 C C . HIS A 1 163 ? 6.664 9.326 -4.392 1.00 54.31 163 HIS A C 1
ATOM 1227 O O . HIS A 1 163 ? 7.840 9.543 -4.691 1.00 54.31 163 HIS A O 1
ATOM 1233 N N . PHE A 1 164 ? 5.727 9.151 -5.322 1.00 57.44 164 PHE A N 1
ATOM 1234 C CA . PHE A 1 164 ? 5.954 9.217 -6.756 1.00 57.44 164 PHE A CA 1
ATOM 1235 C C . PHE A 1 164 ? 4.987 10.237 -7.380 1.00 57.44 164 PHE A C 1
ATOM 1237 O O . PHE A 1 164 ? 3.967 10.602 -6.805 1.00 57.44 164 PHE A O 1
ATOM 1244 N N . LYS A 1 165 ? 5.336 10.831 -8.519 1.00 65.31 165 LYS A N 1
ATOM 1245 C CA . LYS A 1 165 ? 4.475 11.875 -9.098 1.00 65.31 165 LYS A CA 1
ATOM 1246 C C . LYS A 1 165 ? 3.190 11.276 -9.660 1.00 65.31 165 LYS A C 1
ATOM 1248 O O . LYS A 1 165 ? 3.001 10.063 -9.686 1.00 65.31 165 LYS A O 1
ATOM 1253 N N . GLU A 1 166 ? 2.319 12.150 -10.137 1.00 71.31 166 GLU A N 1
ATOM 1254 C CA . GLU A 1 166 ? 1.150 11.754 -10.905 1.00 71.31 166 GLU A CA 1
ATOM 1255 C C . GLU A 1 166 ? 1.563 10.927 -12.134 1.00 71.31 166 GLU A C 1
ATOM 1257 O O . GLU A 1 166 ? 2.398 11.349 -12.944 1.00 71.31 166 GLU A O 1
ATOM 1262 N N . VAL A 1 167 ? 0.996 9.727 -12.253 1.00 76.50 167 VAL A N 1
ATOM 1263 C CA . VAL A 1 167 ? 1.166 8.822 -13.392 1.00 76.50 167 VAL A CA 1
ATOM 1264 C C . VAL A 1 167 ? -0.165 8.574 -14.071 1.00 76.50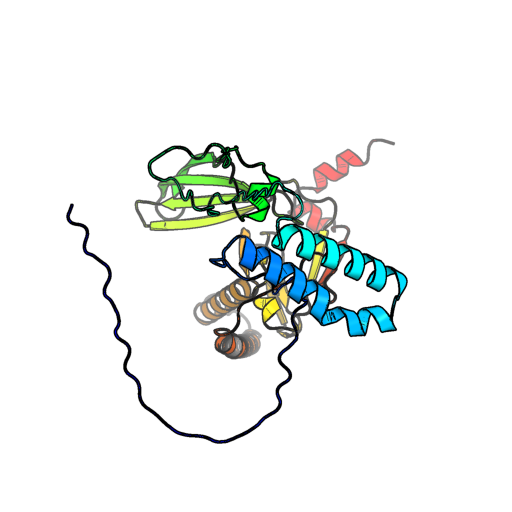 167 VAL A C 1
ATOM 1266 O O . VAL A 1 167 ? -1.220 8.576 -13.443 1.00 76.50 167 VAL A O 1
ATOM 1269 N N . VAL A 1 168 ? -0.106 8.316 -15.368 1.00 81.75 168 VAL A N 1
ATOM 1270 C CA . VAL A 1 168 ? -1.250 7.930 -16.181 1.00 81.75 168 VAL A CA 1
ATOM 1271 C C . VAL A 1 168 ? -1.100 6.458 -16.521 1.00 81.75 168 VAL A C 1
ATOM 1273 O O . VAL A 1 168 ? -0.169 6.072 -17.231 1.00 81.75 168 VAL A O 1
ATOM 1276 N N . ILE A 1 169 ? -2.010 5.632 -16.015 1.00 82.56 169 ILE A N 1
ATOM 1277 C CA . ILE A 1 169 ? -2.085 4.212 -16.354 1.00 82.56 169 ILE A CA 1
ATOM 1278 C C . ILE A 1 169 ? -3.063 4.066 -17.513 1.00 82.56 169 ILE A C 1
ATOM 1280 O O . ILE A 1 169 ? -4.224 4.452 -17.392 1.00 82.56 169 ILE A O 1
ATOM 1284 N N . MET A 1 170 ? -2.590 3.516 -18.627 1.00 84.56 170 MET A N 1
ATOM 1285 C CA . MET A 1 170 ? -3.373 3.236 -19.825 1.00 84.56 170 MET A CA 1
ATOM 1286 C C . MET A 1 170 ? -3.446 1.726 -20.035 1.00 84.56 170 MET A C 1
ATOM 1288 O O . MET A 1 170 ? -2.442 1.080 -20.332 1.00 84.56 170 MET A O 1
ATOM 1292 N N . ALA A 1 171 ? -4.639 1.163 -19.898 1.00 86.62 171 ALA A N 1
ATOM 1293 C CA . ALA A 1 171 ? -4.889 -0.255 -20.094 1.00 86.62 171 ALA A CA 1
ATOM 1294 C C . ALA A 1 171 ? -5.731 -0.471 -21.352 1.00 86.62 171 ALA A C 1
ATOM 1296 O O . ALA A 1 171 ? -6.873 -0.015 -21.420 1.00 86.62 171 ALA A O 1
ATOM 1297 N N . THR A 1 172 ? -5.188 -1.176 -22.344 1.00 86.56 172 THR A N 1
ATOM 1298 C CA . THR A 1 172 ? -5.923 -1.532 -23.568 1.00 86.56 172 THR A CA 1
ATOM 1299 C C . THR A 1 172 ? -6.215 -3.022 -23.566 1.00 86.56 172 THR A C 1
ATOM 1301 O O . THR A 1 172 ? -5.300 -3.831 -23.415 1.00 86.56 172 THR A O 1
ATOM 1304 N N . ASN A 1 173 ? -7.478 -3.399 -23.764 1.00 87.88 173 ASN A N 1
ATOM 1305 C CA . ASN A 1 173 ? -7.888 -4.798 -23.876 1.00 87.88 173 ASN A CA 1
ATOM 1306 C C . ASN A 1 173 ? -8.640 -5.015 -25.193 1.00 87.88 173 ASN A C 1
ATOM 1308 O O . ASN A 1 173 ? -9.750 -4.522 -25.386 1.00 87.88 173 ASN A O 1
ATOM 1312 N N . CYS A 1 174 ? -8.029 -5.747 -26.122 1.00 89.06 174 CYS A N 1
ATOM 1313 C CA . CYS A 1 174 ? -8.629 -6.018 -27.421 1.00 89.06 174 CYS A CA 1
ATOM 1314 C C . CYS A 1 174 ? -9.493 -7.283 -27.374 1.00 89.06 174 CYS A C 1
ATOM 1316 O O . CYS A 1 174 ? -8.979 -8.394 -27.246 1.00 89.06 174 CYS A O 1
ATOM 1318 N N . GLY A 1 175 ? -10.804 -7.134 -27.577 1.00 87.75 175 GLY A N 1
ATOM 1319 C CA . GLY A 1 175 ? -11.729 -8.271 -27.658 1.00 87.75 175 GLY A CA 1
ATOM 1320 C C . GLY A 1 175 ? -11.559 -9.155 -28.904 1.00 87.75 175 GLY A C 1
ATOM 1321 O O . GLY A 1 175 ? -12.030 -10.287 -28.900 1.00 87.75 175 GLY A O 1
ATOM 1322 N N . ALA A 1 176 ? -10.891 -8.668 -29.958 1.00 89.25 176 ALA A N 1
ATOM 1323 C CA . ALA A 1 176 ? -10.740 -9.394 -31.223 1.00 89.25 176 ALA A CA 1
ATOM 1324 C C . ALA A 1 176 ? -9.560 -10.380 -31.219 1.00 89.25 176 ALA A C 1
ATOM 1326 O O . ALA A 1 176 ? -9.725 -11.533 -31.611 1.00 89.25 176 ALA A O 1
ATOM 1327 N N . CYS A 1 177 ? -8.375 -9.941 -30.780 1.00 91.31 177 CYS A N 1
ATOM 1328 C CA . CYS A 1 177 ? -7.170 -10.779 -30.744 1.00 91.31 177 CYS A CA 1
ATOM 1329 C C . CYS A 1 177 ? -6.723 -11.170 -29.327 1.00 91.31 177 CYS A C 1
ATOM 1331 O O . CYS A 1 177 ? -5.795 -11.961 -29.182 1.00 91.31 177 CYS A O 1
ATOM 1333 N N . GLY A 1 178 ? -7.351 -10.626 -28.278 1.00 86.12 178 GLY A N 1
ATOM 1334 C CA . GLY A 1 178 ? -6.974 -10.882 -26.885 1.00 86.12 178 GLY A CA 1
ATOM 1335 C C . GLY A 1 178 ? -5.731 -10.122 -26.410 1.00 86.12 178 GLY A C 1
ATOM 1336 O O . GLY A 1 178 ? -5.250 -10.386 -25.309 1.00 86.12 178 GLY A O 1
ATOM 1337 N N . HIS A 1 179 ? -5.205 -9.191 -27.212 1.00 84.00 179 HIS A N 1
ATOM 1338 C CA . HIS A 1 179 ? -4.057 -8.368 -26.840 1.00 84.00 179 HIS A CA 1
ATOM 1339 C C . HIS A 1 179 ? -4.378 -7.482 -25.628 1.00 84.00 179 HIS A C 1
ATOM 1341 O O . HIS A 1 179 ? -5.420 -6.822 -25.594 1.00 84.00 179 HIS A O 1
ATOM 1347 N N . ARG A 1 180 ? -3.471 -7.467 -24.647 1.00 83.44 180 ARG A N 1
ATOM 1348 C CA . ARG A 1 180 ? -3.577 -6.683 -23.413 1.00 83.44 180 ARG A CA 1
ATOM 1349 C C . ARG A 1 180 ? -2.305 -5.880 -23.207 1.00 83.44 180 ARG A C 1
ATOM 1351 O O . ARG A 1 180 ? -1.221 -6.460 -23.210 1.00 83.44 180 ARG A O 1
ATOM 1358 N N . THR A 1 181 ? -2.445 -4.581 -22.979 1.00 81.62 181 THR A N 1
ATOM 1359 C CA . THR A 1 181 ? -1.327 -3.706 -22.609 1.00 81.62 181 THR A CA 1
ATOM 1360 C C . THR A 1 181 ? -1.675 -2.926 -21.360 1.00 81.62 181 THR A C 1
ATOM 1362 O O . THR A 1 181 ? -2.810 -2.485 -21.211 1.00 81.62 181 THR A O 1
ATOM 1365 N N . ASN A 1 182 ? -0.688 -2.762 -20.482 1.00 78.12 182 ASN A N 1
ATOM 1366 C CA . ASN A 1 182 ? -0.726 -1.841 -19.355 1.00 78.12 182 ASN A CA 1
ATOM 1367 C C . ASN A 1 182 ? 0.481 -0.916 -19.520 1.00 78.12 182 ASN A C 1
ATOM 1369 O O . ASN A 1 182 ? 1.606 -1.293 -19.194 1.00 78.12 182 ASN A O 1
ATOM 1373 N N . GLU A 1 183 ? 0.253 0.253 -20.102 1.00 75.81 183 GLU A N 1
ATOM 1374 C CA . GLU A 1 183 ? 1.265 1.293 -20.256 1.00 75.81 183 GLU A CA 1
ATOM 1375 C C . GLU A 1 183 ? 1.169 2.258 -19.082 1.00 75.81 183 GLU A C 1
ATOM 1377 O O . GLU A 1 183 ? 0.075 2.671 -18.694 1.00 75.81 183 GLU A O 1
ATOM 1382 N N . VAL A 1 184 ? 2.313 2.646 -18.528 1.00 75.44 184 VAL A N 1
ATOM 1383 C CA . VAL A 1 184 ? 2.367 3.680 -17.494 1.00 75.44 184 VAL A CA 1
ATOM 1384 C C . VAL A 1 184 ? 3.194 4.838 -18.020 1.00 75.44 184 VAL A C 1
ATOM 1386 O O . VAL A 1 184 ? 4.359 4.674 -18.379 1.00 75.44 184 VAL A O 1
ATOM 1389 N N . LYS A 1 185 ? 2.584 6.021 -18.068 1.00 76.19 185 LYS A N 1
ATOM 1390 C CA . LYS A 1 185 ? 3.225 7.263 -18.509 1.00 76.19 185 LYS A CA 1
ATOM 1391 C C . LYS A 1 185 ? 3.315 8.235 -17.344 1.00 76.19 185 LYS A C 1
ATOM 1393 O O . LYS A 1 185 ? 2.450 8.253 -16.472 1.00 76.19 185 LYS A O 1
ATOM 1398 N N . ALA A 1 186 ? 4.359 9.055 -17.322 1.00 72.44 186 ALA A N 1
ATOM 1399 C CA . ALA A 1 186 ? 4.418 10.169 -16.385 1.00 72.44 186 ALA A CA 1
ATOM 1400 C C . ALA A 1 186 ? 3.322 11.185 -16.753 1.00 72.44 186 ALA A C 1
ATOM 1402 O O . ALA A 1 186 ? 3.222 11.578 -17.914 1.00 72.44 186 ALA A O 1
ATOM 1403 N N . GLY A 1 187 ? 2.483 11.571 -15.788 1.00 68.06 187 GLY A N 1
ATOM 1404 C CA . GLY A 1 187 ? 1.434 12.579 -15.983 1.00 68.06 187 GLY A CA 1
ATOM 1405 C C . GLY A 1 187 ? 1.942 14.017 -15.854 1.00 68.06 187 GLY A C 1
ATOM 1406 O O . GLY A 1 187 ? 1.312 14.938 -16.363 1.00 68.06 187 GLY A O 1
ATOM 1407 N N . GLY A 1 188 ? 3.095 14.209 -15.204 1.00 69.88 188 GLY A N 1
ATOM 1408 C CA . GLY A 1 188 ? 3.746 15.509 -15.037 1.00 69.88 188 GLY A CA 1
ATOM 1409 C C . GLY A 1 188 ? 4.784 15.837 -16.117 1.00 69.88 188 GLY A C 1
ATOM 1410 O O . GLY A 1 188 ? 5.241 14.967 -16.858 1.00 69.88 188 GLY A O 1
ATOM 1411 N N . GLY A 1 189 ? 5.190 17.109 -16.169 1.00 68.06 189 GLY A N 1
ATOM 1412 C CA . GLY A 1 189 ? 6.314 17.560 -16.994 1.00 68.06 189 GLY A CA 1
ATOM 1413 C C . GLY A 1 189 ? 7.655 16.959 -16.557 1.00 68.06 189 GLY A C 1
ATOM 1414 O O . GLY A 1 189 ? 7.790 16.419 -15.457 1.00 68.06 189 GLY A O 1
ATOM 1415 N N . VAL A 1 190 ? 8.664 17.057 -17.426 1.00 72.06 190 VAL A N 1
ATOM 1416 C CA . VAL A 1 190 ? 10.021 16.600 -17.103 1.00 72.06 190 VAL A CA 1
ATOM 1417 C C . VAL A 1 190 ? 10.599 17.455 -15.975 1.00 72.06 190 VAL A C 1
ATOM 1419 O O . VAL A 1 190 ? 10.545 18.682 -16.019 1.00 72.06 190 VAL A O 1
ATOM 1422 N N . GLU A 1 191 ? 11.175 16.800 -14.970 1.00 71.69 191 GLU A N 1
ATOM 1423 C CA . GLU A 1 191 ? 11.782 17.483 -13.831 1.00 71.69 191 GLU A CA 1
ATOM 1424 C C . GLU A 1 191 ? 12.967 18.353 -14.209 1.00 71.69 191 GLU A C 1
ATOM 1426 O O . GLU A 1 191 ? 13.740 18.019 -15.103 1.00 71.69 191 GLU A O 1
ATOM 1431 N N . LEU A 1 192 ? 13.179 19.422 -13.437 1.00 73.19 192 LEU A N 1
ATOM 1432 C CA . LEU A 1 192 ? 14.330 20.307 -13.608 1.00 73.19 192 LEU A CA 1
ATOM 1433 C C . LEU A 1 192 ? 15.657 19.550 -13.454 1.00 73.19 192 LEU A C 1
ATOM 1435 O O . LEU A 1 192 ? 16.578 19.776 -14.236 1.00 73.19 192 LEU A O 1
ATOM 1439 N N . LYS A 1 193 ? 15.743 18.599 -12.519 1.00 77.62 193 LYS A N 1
ATOM 1440 C CA . LYS A 1 193 ? 16.949 17.797 -12.267 1.00 77.62 193 LYS A CA 1
ATOM 1441 C C . LYS A 1 193 ? 16.790 16.358 -12.745 1.00 77.62 193 LYS A C 1
ATOM 1443 O O . LYS A 1 193 ? 15.705 15.785 -12.691 1.00 77.62 193 LYS A O 1
ATOM 1448 N N . GLY A 1 194 ? 17.897 15.775 -13.194 1.00 74.50 194 GLY A N 1
ATOM 1449 C CA . GLY A 1 194 ? 18.007 14.334 -13.374 1.00 74.50 194 GLY A CA 1
ATOM 1450 C C . GLY A 1 194 ? 18.071 13.648 -12.013 1.00 74.50 194 GLY A C 1
ATOM 1451 O O . GLY A 1 194 ? 18.524 14.239 -11.035 1.00 74.50 194 GLY A O 1
ATOM 1452 N N . LYS A 1 195 ? 17.619 12.398 -11.946 1.00 74.06 195 LYS A N 1
ATOM 1453 C CA . LYS A 1 195 ? 17.652 11.587 -10.727 1.00 74.06 195 LYS A CA 1
ATOM 1454 C C . LYS A 1 195 ? 18.406 10.295 -11.003 1.00 74.06 195 LYS A C 1
ATOM 1456 O O . LYS A 1 195 ? 18.149 9.631 -12.004 1.00 74.06 195 LYS A O 1
ATOM 1461 N N . ARG A 1 196 ? 19.330 9.938 -10.117 1.00 76.88 196 ARG A N 1
ATOM 1462 C CA . ARG A 1 196 ? 20.026 8.650 -10.095 1.00 76.88 196 ARG A CA 1
ATOM 1463 C C . ARG A 1 196 ? 19.678 7.939 -8.795 1.00 76.88 196 ARG A C 1
ATOM 1465 O O . ARG A 1 196 ? 19.879 8.484 -7.711 1.00 76.88 196 ARG A O 1
ATOM 1472 N N . ILE A 1 197 ? 19.149 6.731 -8.934 1.00 77.81 197 ILE A N 1
ATOM 1473 C CA . ILE A 1 197 ? 18.738 5.870 -7.828 1.00 77.81 197 ILE A CA 1
ATOM 1474 C C . ILE A 1 197 ? 19.700 4.685 -7.812 1.00 77.81 197 ILE A C 1
ATOM 1476 O O . ILE A 1 197 ? 19.824 3.989 -8.817 1.00 77.81 197 ILE A O 1
ATOM 1480 N N . ALA A 1 198 ? 20.398 4.493 -6.700 1.00 76.31 198 ALA A N 1
ATOM 1481 C CA . ALA A 1 198 ? 21.280 3.358 -6.470 1.00 76.31 198 ALA A CA 1
ATOM 1482 C C . ALA A 1 198 ? 20.727 2.552 -5.294 1.00 76.31 198 ALA A C 1
ATOM 1484 O O . ALA A 1 198 ? 20.602 3.081 -4.190 1.00 76.31 198 ALA A O 1
ATOM 1485 N N . LEU A 1 199 ? 20.375 1.295 -5.546 1.00 77.94 199 LEU A N 1
ATOM 1486 C CA . LEU A 1 199 ? 19.901 0.360 -4.532 1.00 77.94 199 LEU A CA 1
ATOM 1487 C C . LEU A 1 199 ? 20.954 -0.727 -4.349 1.00 77.94 199 LEU A C 1
ATOM 1489 O O . LEU A 1 199 ? 21.312 -1.406 -5.310 1.00 77.94 199 LEU A O 1
ATOM 1493 N N . HIS A 1 200 ? 21.428 -0.898 -3.120 1.00 76.19 200 HIS A N 1
ATOM 1494 C CA . HIS A 1 200 ? 22.246 -2.046 -2.763 1.00 76.19 200 HIS A CA 1
ATOM 1495 C C . HIS A 1 200 ? 21.329 -3.182 -2.310 1.00 76.19 200 HIS A C 1
ATOM 1497 O O . HIS A 1 200 ? 20.815 -3.168 -1.196 1.00 76.19 200 HIS A O 1
ATOM 1503 N N . VAL A 1 201 ? 21.086 -4.140 -3.204 1.00 77.50 201 VAL A N 1
ATOM 1504 C CA . VAL A 1 201 ? 20.215 -5.289 -2.933 1.00 77.50 201 VAL A CA 1
ATOM 1505 C C . VAL A 1 201 ? 20.925 -6.211 -1.946 1.00 77.50 201 VAL A C 1
ATOM 1507 O O . VAL A 1 201 ? 21.937 -6.820 -2.292 1.00 77.50 201 VAL A O 1
ATOM 1510 N N . THR A 1 202 ? 20.419 -6.290 -0.716 1.00 74.44 202 THR A N 1
ATOM 1511 C CA . THR A 1 202 ? 21.023 -7.125 0.340 1.00 74.44 202 THR A CA 1
ATOM 1512 C C . THR A 1 202 ? 20.115 -8.262 0.775 1.00 74.44 202 THR A C 1
ATOM 1514 O O . THR A 1 202 ? 20.623 -9.310 1.175 1.00 74.44 202 THR A O 1
ATOM 1517 N N . ASP A 1 203 ? 18.796 -8.085 0.658 1.00 71.31 203 ASP A N 1
ATOM 1518 C CA . ASP A 1 203 ? 17.811 -9.064 1.101 1.00 71.31 203 ASP A CA 1
ATOM 1519 C C . ASP A 1 203 ? 16.867 -9.490 -0.030 1.00 71.31 203 ASP A C 1
ATOM 1521 O O . ASP A 1 203 ? 16.638 -8.772 -1.005 1.00 71.31 203 ASP A O 1
ATOM 1525 N N . VAL A 1 204 ? 16.276 -10.675 0.110 1.00 71.56 204 VAL A N 1
ATOM 1526 C CA . VAL A 1 204 ? 15.271 -11.197 -0.824 1.00 71.56 204 VAL A CA 1
ATOM 1527 C C . VAL A 1 204 ? 14.029 -10.308 -0.852 1.00 71.56 204 VAL A C 1
ATOM 1529 O O . VAL A 1 204 ? 13.407 -10.168 -1.906 1.00 71.56 204 VAL A O 1
ATOM 1532 N N . THR A 1 205 ? 13.684 -9.645 0.257 1.00 70.94 205 THR A N 1
ATOM 1533 C CA . THR A 1 205 ? 12.558 -8.701 0.292 1.00 70.94 205 THR A CA 1
ATOM 1534 C C . THR A 1 205 ? 12.719 -7.571 -0.715 1.00 70.94 205 THR A C 1
ATOM 1536 O O . THR A 1 205 ? 11.718 -7.079 -1.240 1.00 70.94 205 THR A O 1
ATOM 1539 N N . ASP A 1 206 ? 13.958 -7.193 -1.049 1.00 74.06 206 ASP A N 1
ATOM 1540 C CA . ASP A 1 206 ? 14.216 -6.143 -2.030 1.00 74.06 206 ASP A CA 1
ATOM 1541 C C . ASP A 1 206 ? 13.669 -6.520 -3.411 1.00 74.06 206 ASP A C 1
ATOM 1543 O O . ASP A 1 206 ? 13.144 -5.659 -4.110 1.00 74.06 206 ASP A O 1
ATOM 1547 N N . MET A 1 207 ? 13.670 -7.806 -3.776 1.00 74.75 207 MET A N 1
ATOM 1548 C CA . MET A 1 207 ? 13.164 -8.287 -5.070 1.00 74.75 207 MET A CA 1
ATOM 1549 C C . MET A 1 207 ? 11.671 -7.999 -5.278 1.00 74.75 207 MET A C 1
ATOM 1551 O O . MET A 1 207 ? 11.222 -7.815 -6.412 1.00 74.75 207 MET A O 1
ATOM 1555 N N . SER A 1 208 ? 10.913 -7.899 -4.183 1.00 76.06 208 SER A N 1
ATOM 1556 C CA . SER A 1 208 ? 9.483 -7.580 -4.200 1.00 76.06 208 SER A CA 1
ATOM 1557 C C . SER A 1 208 ? 9.179 -6.081 -4.273 1.00 76.06 208 SER A C 1
ATOM 1559 O O . SER A 1 208 ? 8.011 -5.702 -4.325 1.00 76.06 208 SER A O 1
ATOM 1561 N N . ARG A 1 209 ? 10.202 -5.214 -4.290 1.00 76.94 209 ARG A N 1
ATOM 1562 C CA . ARG A 1 209 ? 10.007 -3.764 -4.388 1.00 76.94 209 ARG A CA 1
ATOM 1563 C C . ARG A 1 209 ? 9.395 -3.392 -5.728 1.00 76.94 209 ARG A C 1
ATOM 1565 O O . ARG A 1 209 ? 9.889 -3.801 -6.782 1.00 76.94 209 ARG A O 1
ATOM 1572 N N . ASP A 1 210 ? 8.371 -2.553 -5.663 1.00 75.50 210 ASP A N 1
ATOM 1573 C CA . ASP A 1 210 ? 7.768 -1.933 -6.832 1.00 75.50 210 ASP A CA 1
ATOM 1574 C C . ASP A 1 210 ? 8.766 -0.979 -7.504 1.00 75.50 210 ASP A C 1
ATOM 1576 O O . ASP A 1 210 ? 9.393 -0.129 -6.867 1.00 75.50 210 ASP A O 1
ATOM 1580 N N . LEU A 1 211 ? 8.904 -1.119 -8.817 1.00 74.12 211 LEU A N 1
ATOM 1581 C CA . LEU A 1 211 ? 9.773 -0.330 -9.673 1.00 74.12 211 LEU A CA 1
ATOM 1582 C C . LEU A 1 211 ? 8.978 0.185 -10.874 1.00 74.12 211 LEU A C 1
ATOM 1584 O O . LEU A 1 211 ? 8.384 -0.572 -11.645 1.00 74.12 211 LEU A O 1
ATOM 1588 N N . LEU A 1 212 ? 9.040 1.500 -11.086 1.00 75.00 212 LEU A N 1
ATOM 1589 C CA . LEU A 1 212 ? 8.596 2.126 -12.324 1.00 75.00 212 LEU A CA 1
ATOM 1590 C C . LEU A 1 212 ? 9.810 2.568 -13.140 1.00 75.00 212 LEU A C 1
ATOM 1592 O O . LEU A 1 212 ? 10.534 3.481 -12.739 1.00 75.00 212 LEU A O 1
ATOM 1596 N N . LYS A 1 213 ? 10.010 1.952 -14.308 1.00 76.12 213 LYS A N 1
ATOM 1597 C CA . LYS A 1 213 ? 11.075 2.340 -15.238 1.00 76.12 213 LYS 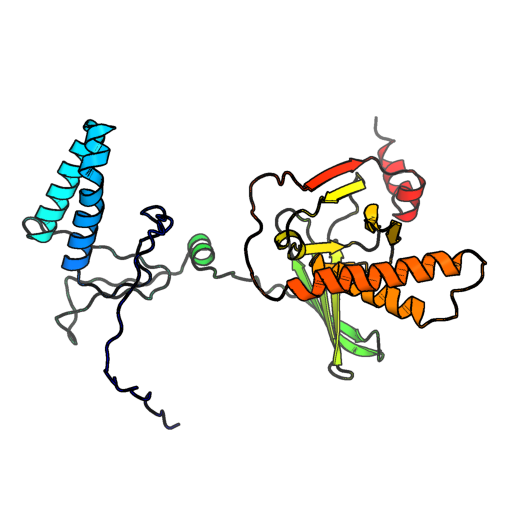A CA 1
ATOM 1598 C C . LYS A 1 213 ? 10.513 3.279 -16.303 1.00 76.12 213 LYS A C 1
ATOM 1600 O O . LYS A 1 213 ? 9.661 2.874 -17.090 1.00 76.12 213 LYS A O 1
ATOM 1605 N N . SER A 1 214 ? 11.023 4.510 -16.383 1.00 73.19 214 SER A N 1
ATOM 1606 C CA . SER A 1 214 ? 10.702 5.404 -17.504 1.00 73.19 214 SER A CA 1
ATOM 1607 C C . SER A 1 214 ? 11.407 4.966 -18.793 1.00 73.19 214 SER A C 1
ATOM 1609 O O . SER A 1 214 ? 12.428 4.270 -18.770 1.00 73.19 214 SER A O 1
ATOM 1611 N N . ASP A 1 215 ? 10.888 5.407 -19.937 1.00 71.81 215 ASP A N 1
ATOM 1612 C CA . ASP A 1 215 ? 11.518 5.154 -21.240 1.00 71.81 215 ASP A CA 1
ATOM 1613 C C . ASP A 1 215 ? 12.914 5.772 -21.335 1.00 71.81 215 ASP A C 1
ATOM 1615 O O . ASP A 1 215 ? 13.819 5.182 -21.908 1.00 71.81 215 ASP A O 1
ATOM 1619 N N . THR A 1 216 ? 13.128 6.913 -20.691 1.00 72.75 216 THR A N 1
ATOM 1620 C CA . THR A 1 216 ? 14.404 7.642 -20.694 1.00 72.75 216 THR A CA 1
ATOM 1621 C C . THR A 1 216 ? 15.408 7.138 -19.653 1.00 72.75 216 THR A C 1
ATOM 1623 O O . THR A 1 216 ? 16.527 7.638 -19.578 1.00 72.75 216 THR A O 1
ATOM 1626 N N . CYS A 1 217 ? 15.028 6.163 -18.822 1.00 75.06 217 CYS A N 1
ATOM 1627 C CA . CYS A 1 217 ? 15.886 5.613 -17.777 1.00 75.06 217 CYS A CA 1
ATOM 1628 C C . CYS A 1 217 ? 16.771 4.488 -18.328 1.00 75.06 217 CYS A C 1
ATOM 1630 O O . CYS A 1 217 ? 16.270 3.544 -18.946 1.00 75.06 217 CYS A O 1
ATOM 1632 N N . ALA A 1 218 ? 18.072 4.574 -18.049 1.00 79.50 218 ALA A N 1
ATOM 1633 C CA . ALA A 1 218 ? 19.018 3.478 -18.220 1.00 79.50 218 ALA A CA 1
ATOM 1634 C C . ALA A 1 218 ? 19.148 2.670 -16.919 1.00 79.50 218 ALA A C 1
ATOM 1636 O O . ALA A 1 218 ? 19.065 3.234 -15.824 1.00 79.50 218 ALA A O 1
ATOM 1637 N N . VAL A 1 219 ? 19.355 1.360 -17.040 1.00 80.44 219 VAL A N 1
ATOM 1638 C CA . VAL A 1 219 ? 19.578 0.449 -15.904 1.00 80.44 219 VAL A CA 1
ATOM 1639 C C . VAL A 1 219 ? 20.991 -0.107 -16.005 1.00 80.44 219 VAL A C 1
ATOM 1641 O O . VAL A 1 219 ? 21.372 -0.617 -17.054 1.00 80.44 219 VAL A O 1
ATOM 1644 N N . LEU A 1 220 ? 21.750 -0.014 -14.915 1.00 77.38 220 LEU A N 1
ATOM 1645 C CA . LEU A 1 220 ? 23.122 -0.505 -14.821 1.00 77.38 220 LEU A CA 1
ATOM 1646 C C . LEU A 1 220 ? 23.230 -1.484 -13.649 1.00 77.38 220 LEU A C 1
ATOM 1648 O O . LEU A 1 220 ? 22.804 -1.148 -12.543 1.00 77.38 220 LEU A O 1
ATOM 1652 N N . ILE A 1 221 ? 23.825 -2.654 -13.883 1.00 79.56 221 ILE A N 1
ATOM 1653 C CA . ILE A 1 221 ? 24.198 -3.615 -12.837 1.00 79.56 221 ILE A CA 1
ATOM 1654 C C . ILE A 1 221 ? 25.716 -3.840 -12.926 1.00 79.56 221 ILE A C 1
ATOM 1656 O O . ILE A 1 221 ? 26.159 -4.667 -13.729 1.00 79.56 221 ILE A O 1
ATOM 1660 N N . PRO A 1 222 ? 26.526 -3.089 -12.152 1.00 75.56 222 PRO A N 1
ATOM 1661 C CA . PRO A 1 222 ? 27.988 -3.106 -12.254 1.00 75.56 222 PRO A CA 1
ATOM 1662 C C . PRO A 1 222 ? 28.617 -4.482 -12.025 1.00 75.56 222 PRO A C 1
ATOM 1664 O O . PRO A 1 222 ? 29.578 -4.842 -12.697 1.00 75.56 222 PRO A O 1
ATOM 1667 N N . GLU A 1 223 ? 28.068 -5.271 -11.103 1.00 72.56 223 GLU A N 1
ATOM 1668 C CA . GLU A 1 223 ? 28.548 -6.615 -10.763 1.00 72.56 223 GLU A CA 1
ATOM 1669 C C . GLU A 1 223 ? 28.433 -7.594 -11.939 1.00 72.56 223 GLU A C 1
ATOM 1671 O O . GLU A 1 223 ? 29.158 -8.588 -11.995 1.00 72.56 223 GLU A O 1
ATOM 1676 N N . LEU A 1 224 ? 27.534 -7.300 -12.881 1.00 64.06 224 LEU A N 1
ATOM 1677 C CA . LEU A 1 224 ? 27.228 -8.132 -14.042 1.00 64.06 224 LEU A CA 1
ATOM 1678 C C . LEU A 1 224 ? 27.693 -7.493 -15.356 1.00 64.06 224 LEU A C 1
ATOM 1680 O O . LEU A 1 224 ? 27.452 -8.071 -16.412 1.00 64.06 224 LEU A O 1
ATOM 1684 N N . ASP A 1 225 ? 28.347 -6.324 -15.294 1.00 69.62 225 ASP A N 1
ATOM 1685 C CA . ASP A 1 225 ? 28.746 -5.515 -16.459 1.00 69.62 225 ASP A CA 1
ATOM 1686 C C . ASP A 1 225 ? 27.579 -5.309 -17.449 1.00 69.62 225 ASP A C 1
ATOM 1688 O O . ASP A 1 225 ? 27.737 -5.323 -18.669 1.00 69.62 225 ASP A O 1
ATOM 1692 N N . LEU A 1 226 ? 26.362 -5.193 -16.901 1.00 67.69 226 LEU A N 1
ATOM 1693 C CA . LEU A 1 226 ? 25.129 -5.088 -17.670 1.00 67.69 226 LEU A CA 1
ATOM 1694 C C . LEU A 1 226 ? 24.686 -3.630 -17.731 1.00 67.69 226 LEU A C 1
ATOM 1696 O O . LEU A 1 226 ? 24.363 -3.032 -16.702 1.00 67.69 226 LEU A O 1
ATOM 1700 N N . GLU A 1 227 ? 24.566 -3.107 -18.947 1.00 75.31 227 GLU A N 1
ATOM 1701 C CA . GLU A 1 227 ? 23.987 -1.796 -19.223 1.00 75.31 227 GLU A CA 1
ATOM 1702 C C . GLU A 1 227 ? 22.797 -1.926 -20.180 1.00 75.31 227 GLU A C 1
ATOM 1704 O O . GLU A 1 227 ? 22.899 -2.466 -21.282 1.00 75.31 227 GLU A O 1
ATOM 1709 N N . LEU A 1 228 ? 21.643 -1.420 -19.751 1.00 75.94 228 LEU A N 1
ATOM 1710 C CA . LEU A 1 228 ? 20.438 -1.314 -20.563 1.00 75.94 228 LEU A CA 1
ATOM 1711 C C . LEU A 1 228 ? 20.178 0.156 -20.848 1.00 75.94 228 LEU A C 1
ATOM 1713 O O . LEU A 1 228 ? 19.839 0.921 -19.941 1.00 75.94 228 LEU A O 1
ATOM 1717 N N . GLY A 1 229 ? 20.325 0.529 -22.116 1.00 74.25 229 GLY A N 1
ATOM 1718 C CA . GLY A 1 229 ? 20.134 1.900 -22.564 1.00 74.25 229 GLY A CA 1
ATOM 1719 C C . GLY A 1 229 ? 18.680 2.394 -22.461 1.00 74.25 229 GLY A C 1
ATOM 1720 O O . GLY A 1 229 ? 17.744 1.604 -22.267 1.00 74.25 229 GLY A O 1
ATOM 1721 N N . PRO A 1 230 ? 18.469 3.711 -22.629 1.00 73.81 230 PRO A N 1
ATOM 1722 C CA . PRO A 1 230 ? 17.139 4.298 -22.759 1.00 73.81 230 PRO A CA 1
ATOM 1723 C C . PRO A 1 230 ? 16.314 3.593 -23.853 1.00 73.81 230 PRO A C 1
ATOM 1725 O O . PRO A 1 230 ? 16.837 3.189 -24.887 1.00 73.81 230 PRO A O 1
ATOM 1728 N N . GLY A 1 231 ? 15.017 3.406 -23.616 1.00 70.88 231 GLY A N 1
ATOM 1729 C CA . GLY A 1 231 ? 14.079 2.711 -24.506 1.00 70.88 231 GLY A CA 1
ATOM 1730 C C . GLY A 1 231 ? 13.992 1.194 -24.296 1.00 70.88 231 GLY A C 1
ATOM 1731 O O . GLY A 1 231 ? 12.966 0.591 -24.612 1.00 70.88 231 GLY A O 1
ATOM 1732 N N . ALA A 1 232 ? 15.000 0.557 -23.691 1.00 69.88 232 ALA A N 1
ATOM 1733 C CA . ALA A 1 232 ? 14.934 -0.866 -23.357 1.00 69.88 232 ALA A CA 1
ATOM 1734 C C . ALA A 1 232 ? 14.020 -1.100 -22.140 1.00 69.88 232 ALA A C 1
ATOM 1736 O O . ALA A 1 232 ? 14.233 -0.508 -21.081 1.00 69.88 232 ALA A O 1
ATOM 1737 N N . LEU A 1 233 ? 12.993 -1.953 -22.275 1.00 69.31 233 LEU A N 1
ATOM 1738 C CA . LEU A 1 233 ? 12.032 -2.303 -21.205 1.00 69.31 233 LEU A CA 1
ATOM 1739 C C . LEU A 1 233 ? 11.379 -1.095 -20.491 1.00 69.31 233 LEU A C 1
ATOM 1741 O O . LEU A 1 233 ? 10.988 -1.202 -19.330 1.00 69.31 233 LEU A O 1
ATOM 1745 N N . GLY A 1 234 ? 11.291 0.061 -21.155 1.00 67.19 234 GLY A N 1
ATOM 1746 C CA . GLY A 1 234 ? 10.718 1.285 -20.591 1.00 67.19 234 GLY A CA 1
ATOM 1747 C C . GLY A 1 234 ? 9.186 1.275 -20.490 1.00 67.19 234 GLY A C 1
ATOM 1748 O O . GLY A 1 234 ? 8.519 0.408 -21.060 1.00 67.19 234 GLY A O 1
ATOM 1749 N N . GLY A 1 235 ? 8.640 2.223 -19.720 1.00 65.38 235 GLY A N 1
ATOM 1750 C CA . GLY A 1 235 ? 7.205 2.536 -19.681 1.00 65.38 235 GLY A CA 1
ATOM 1751 C C . GLY A 1 235 ? 6.361 1.522 -18.910 1.00 65.38 235 GLY A C 1
ATOM 1752 O O . GLY A 1 235 ? 5.150 1.415 -19.123 1.00 65.38 235 GLY A O 1
ATOM 1753 N N . ARG A 1 236 ? 7.003 0.737 -18.037 1.00 68.94 236 ARG A N 1
ATOM 1754 C CA . ARG A 1 236 ? 6.386 -0.386 -17.325 1.00 68.94 236 ARG A CA 1
ATOM 1755 C C . ARG A 1 236 ? 6.532 -0.238 -15.820 1.00 68.94 236 ARG A C 1
ATOM 1757 O O . ARG A 1 236 ? 7.594 0.122 -15.310 1.00 68.94 236 ARG A O 1
ATOM 1764 N N . PHE A 1 237 ? 5.447 -0.572 -15.132 1.00 71.69 237 PHE A N 1
ATOM 1765 C CA . PHE A 1 237 ? 5.422 -0.818 -13.698 1.00 71.69 237 PHE A CA 1
ATOM 1766 C C . PHE A 1 237 ? 5.603 -2.319 -13.462 1.00 71.69 237 PHE A C 1
ATOM 1768 O O . PHE A 1 237 ? 4.897 -3.130 -14.062 1.00 71.69 237 PHE A O 1
ATOM 1775 N N . SER A 1 238 ? 6.587 -2.686 -12.651 1.00 78.31 238 SER A N 1
ATOM 1776 C CA . SER A 1 238 ? 6.970 -4.070 -12.356 1.00 78.31 238 SER A CA 1
ATOM 1777 C C . SER A 1 238 ? 7.565 -4.135 -10.950 1.00 78.31 238 SER A C 1
ATOM 1779 O O . SER A 1 238 ? 7.793 -3.105 -10.333 1.00 78.31 238 SER A O 1
ATOM 1781 N N . THR A 1 239 ? 7.874 -5.324 -10.447 1.00 83.88 239 THR A N 1
ATOM 1782 C CA . THR A 1 239 ? 8.798 -5.487 -9.316 1.00 83.88 239 THR A CA 1
ATOM 1783 C C . THR A 1 239 ? 10.249 -5.559 -9.804 1.00 83.88 239 THR A C 1
ATOM 1785 O O . THR A 1 239 ? 10.483 -5.758 -11.007 1.00 83.88 239 THR A O 1
ATOM 1788 N N . LEU A 1 240 ? 11.227 -5.433 -8.896 1.00 81.56 240 LEU A N 1
ATOM 1789 C CA . LEU A 1 240 ? 12.643 -5.703 -9.200 1.00 81.56 240 LEU A CA 1
ATOM 1790 C C . LEU A 1 240 ? 12.838 -7.106 -9.780 1.00 81.56 240 LEU A C 1
ATOM 1792 O O . LEU A 1 240 ? 13.503 -7.257 -10.805 1.00 81.56 240 LEU A O 1
ATOM 1796 N N . GLU A 1 241 ? 12.197 -8.113 -9.187 1.00 82.12 241 GLU A N 1
ATOM 1797 C CA . GLU A 1 241 ? 12.192 -9.482 -9.705 1.00 82.12 241 GLU A CA 1
ATOM 1798 C C . GLU A 1 241 ? 11.677 -9.534 -11.149 1.00 82.12 241 GLU A C 1
ATOM 1800 O O . GLU A 1 241 ? 12.340 -10.068 -12.040 1.00 82.12 241 GLU A O 1
ATOM 1805 N N . GLY A 1 242 ? 10.514 -8.929 -11.406 1.00 82.88 242 GLY A N 1
ATOM 1806 C CA . GLY A 1 242 ? 9.917 -8.908 -12.738 1.00 82.88 242 GLY A CA 1
ATOM 1807 C C . GLY A 1 242 ? 10.807 -8.207 -13.765 1.00 82.88 242 GLY A C 1
ATOM 1808 O O . GLY A 1 242 ? 10.899 -8.655 -14.909 1.00 82.88 242 GLY A O 1
ATOM 1809 N N . LEU A 1 243 ? 11.516 -7.144 -13.371 1.00 82.31 243 LEU A N 1
ATOM 1810 C CA . LEU A 1 243 ? 12.486 -6.484 -14.241 1.00 82.31 243 LEU A CA 1
ATOM 1811 C C . LEU A 1 243 ? 13.643 -7.432 -14.583 1.00 82.31 243 LEU A C 1
ATOM 1813 O O . LEU A 1 243 ? 13.943 -7.594 -15.762 1.00 82.31 243 LEU A O 1
ATOM 1817 N N . LEU A 1 244 ? 14.244 -8.101 -13.597 1.00 81.06 244 LEU A N 1
ATOM 1818 C CA . LEU A 1 244 ? 15.349 -9.045 -13.819 1.00 81.06 244 LEU A CA 1
ATOM 1819 C C . LEU A 1 244 ? 14.940 -10.233 -14.699 1.00 81.06 244 LEU A C 1
ATOM 1821 O O . LEU A 1 244 ? 15.692 -10.622 -15.593 1.00 81.06 244 LEU A O 1
ATOM 1825 N N . LEU A 1 245 ? 13.731 -10.769 -14.516 1.00 81.31 245 LEU A N 1
ATOM 1826 C CA . LEU A 1 245 ? 13.189 -11.823 -15.379 1.00 81.31 245 LEU A CA 1
ATOM 1827 C C . LEU A 1 245 ? 13.021 -11.343 -16.825 1.00 81.31 245 LEU A C 1
ATOM 1829 O O . LEU A 1 245 ? 13.405 -12.050 -17.755 1.00 81.31 245 LEU A O 1
ATOM 1833 N N . ASN A 1 246 ? 12.514 -10.124 -17.027 1.00 80.19 246 ASN A N 1
ATOM 1834 C CA . ASN A 1 246 ? 12.399 -9.535 -18.362 1.00 80.19 246 ASN A CA 1
ATOM 1835 C C . ASN A 1 246 ? 13.773 -9.314 -19.011 1.00 80.19 246 ASN A C 1
ATOM 1837 O O . ASN A 1 246 ? 13.934 -9.552 -20.207 1.00 80.19 246 ASN A O 1
ATOM 1841 N N . ILE A 1 247 ? 14.771 -8.887 -18.233 1.00 78.31 247 ILE A N 1
ATOM 1842 C CA . ILE A 1 247 ? 16.155 -8.738 -18.699 1.00 78.31 247 ILE A CA 1
ATOM 1843 C C . ILE A 1 247 ? 16.713 -10.097 -19.122 1.00 78.31 247 ILE A C 1
ATOM 1845 O O . ILE A 1 247 ? 17.247 -10.221 -20.223 1.00 78.31 247 ILE A O 1
ATOM 1849 N N . ARG A 1 248 ? 16.537 -11.134 -18.297 1.00 75.19 248 ARG A N 1
ATOM 1850 C CA . ARG A 1 248 ? 16.927 -12.509 -18.634 1.00 75.19 248 ARG A CA 1
ATOM 1851 C C . ARG A 1 248 ? 16.278 -12.967 -19.937 1.00 75.19 248 ARG A C 1
ATOM 1853 O O . ARG A 1 248 ? 16.944 -13.570 -20.775 1.00 75.19 248 ARG A O 1
ATOM 1860 N N . ASP A 1 249 ? 14.992 -12.697 -20.119 1.00 77.00 249 ASP A N 1
ATOM 1861 C CA . ASP A 1 249 ? 14.270 -13.118 -21.316 1.00 77.00 249 ASP A CA 1
ATOM 1862 C C . ASP A 1 249 ? 14.756 -12.362 -22.566 1.00 77.00 249 ASP A C 1
ATOM 1864 O O . ASP A 1 249 ? 14.912 -12.983 -23.619 1.00 77.00 249 ASP A O 1
ATOM 1868 N N . LEU A 1 250 ? 15.101 -11.072 -22.455 1.00 72.81 250 LEU A N 1
ATOM 1869 C CA . LEU A 1 250 ? 15.762 -10.319 -23.532 1.00 72.81 250 LEU A CA 1
ATOM 1870 C C . LEU A 1 250 ? 17.137 -10.890 -23.885 1.00 72.81 250 LEU A C 1
ATOM 1872 O O . LEU A 1 250 ? 17.429 -11.106 -25.060 1.00 72.81 250 LEU A O 1
ATOM 1876 N N . VAL A 1 251 ? 17.952 -11.190 -22.877 1.00 69.38 251 VAL A N 1
ATOM 1877 C CA . VAL A 1 251 ? 19.268 -11.819 -23.045 1.00 69.38 251 VAL A CA 1
ATOM 1878 C C . VAL A 1 251 ? 19.142 -13.174 -23.752 1.00 69.38 251 VAL A C 1
ATOM 1880 O O . VAL A 1 251 ? 19.848 -13.449 -24.720 1.00 69.38 251 VAL A O 1
ATOM 1883 N N . ARG A 1 252 ? 18.171 -14.003 -23.352 1.00 67.50 252 ARG A N 1
ATOM 1884 C CA . ARG A 1 252 ? 17.887 -15.294 -24.005 1.00 67.50 252 ARG A CA 1
ATOM 1885 C C . ARG A 1 252 ? 17.382 -15.147 -25.439 1.00 67.50 252 ARG A C 1
ATOM 1887 O O . ARG A 1 252 ? 17.549 -16.067 -26.241 1.00 67.50 252 ARG A O 1
ATOM 1894 N N . LEU A 1 253 ? 16.711 -14.043 -25.759 1.00 65.31 253 LEU A N 1
ATOM 1895 C CA . LEU A 1 253 ? 16.295 -13.732 -27.125 1.00 65.31 253 LEU A CA 1
ATOM 1896 C C . LEU A 1 253 ? 17.486 -13.292 -27.984 1.00 65.31 253 LEU A C 1
ATOM 1898 O O . LEU A 1 253 ? 17.539 -13.681 -29.149 1.00 65.31 253 LEU A O 1
ATOM 1902 N N . TRP A 1 254 ? 18.457 -12.563 -27.425 1.00 63.34 254 TRP A N 1
ATOM 1903 C CA . TRP A 1 254 ? 19.722 -12.251 -28.104 1.00 63.34 254 TRP A CA 1
ATOM 1904 C C . TRP A 1 254 ? 20.532 -13.508 -28.426 1.00 63.34 254 TRP A C 1
ATOM 1906 O O . TRP A 1 254 ? 20.958 -13.661 -29.567 1.00 63.34 254 TRP A O 1
ATOM 1916 N N . ASP A 1 255 ? 20.608 -14.475 -27.508 1.00 57.31 255 ASP A N 1
ATOM 1917 C CA . ASP A 1 255 ? 21.236 -15.786 -27.764 1.00 57.31 255 ASP A CA 1
ATOM 1918 C C . ASP A 1 255 ? 20.607 -16.551 -28.947 1.00 57.31 255 ASP A C 1
ATOM 1920 O O . ASP A 1 255 ? 21.244 -17.404 -29.568 1.00 57.31 255 ASP A O 1
ATOM 1924 N N . LYS A 1 256 ? 19.334 -16.277 -29.257 1.00 57.75 256 LYS A N 1
ATOM 1925 C CA . LYS A 1 256 ? 18.574 -16.944 -30.327 1.00 57.75 256 LYS A CA 1
ATOM 1926 C C . LYS A 1 256 ? 18.498 -16.139 -31.622 1.00 57.75 256 LYS A C 1
ATOM 1928 O O . LYS A 1 256 ? 18.061 -16.695 -32.630 1.00 57.75 256 LYS A O 1
ATOM 1933 N N . ASN A 1 257 ? 18.913 -14.872 -31.613 1.00 50.28 257 ASN A N 1
ATOM 1934 C CA . ASN A 1 257 ? 18.871 -13.981 -32.768 1.00 50.28 257 ASN A CA 1
ATOM 1935 C C . ASN A 1 257 ? 20.287 -13.756 -33.329 1.00 50.28 257 ASN A C 1
ATOM 1937 O O . ASN A 1 257 ? 20.970 -12.823 -32.924 1.00 50.28 257 ASN A O 1
ATOM 1941 N N . PRO A 1 258 ? 20.720 -14.542 -34.333 1.00 46.03 258 PRO A N 1
ATOM 1942 C CA . PRO A 1 258 ? 22.058 -14.455 -34.933 1.00 46.03 258 PRO A CA 1
ATOM 1943 C C . PRO A 1 258 ? 22.318 -13.185 -35.773 1.00 46.03 258 PRO A C 1
ATOM 1945 O O . PRO A 1 258 ? 23.316 -13.121 -36.484 1.00 46.03 258 PRO A O 1
ATOM 1948 N N . PHE A 1 259 ? 21.435 -12.181 -35.737 1.00 48.09 259 PHE A N 1
ATOM 1949 C CA . PHE A 1 259 ? 21.553 -10.955 -36.542 1.00 48.09 259 PHE A CA 1
ATOM 1950 C C . PHE A 1 259 ? 22.316 -9.814 -35.849 1.00 48.09 259 PHE A C 1
ATOM 1952 O O . PHE A 1 259 ? 22.535 -8.779 -36.473 1.00 48.09 259 PHE A O 1
ATOM 1959 N N . THR A 1 260 ? 22.744 -9.994 -34.598 1.00 50.81 260 THR A N 1
ATOM 1960 C CA . THR A 1 260 ? 23.522 -9.002 -33.833 1.00 50.81 260 THR A CA 1
ATOM 1961 C C . THR A 1 260 ? 25.004 -9.345 -33.688 1.00 50.81 260 THR A C 1
ATOM 1963 O O . THR A 1 260 ? 25.704 -8.608 -33.012 1.00 50.81 260 THR A O 1
ATOM 1966 N N . ILE A 1 261 ? 25.491 -10.424 -34.313 1.00 49.47 261 ILE A N 1
ATOM 1967 C CA . ILE A 1 261 ? 26.867 -10.903 -34.117 1.00 49.47 261 ILE A CA 1
ATOM 1968 C C . ILE A 1 261 ? 27.718 -10.548 -35.336 1.00 49.47 261 ILE A C 1
ATOM 1970 O O . ILE A 1 261 ? 27.619 -11.188 -36.387 1.00 49.47 261 ILE A O 1
ATOM 1974 N N . GLY A 1 262 ? 28.510 -9.485 -35.210 1.00 44.19 262 GLY A N 1
ATOM 1975 C CA . GLY A 1 262 ? 29.301 -8.907 -36.301 1.00 44.19 262 GLY A CA 1
ATOM 1976 C C . GLY A 1 262 ? 30.775 -8.679 -35.980 1.00 44.19 262 GLY A C 1
ATOM 1977 O O . GLY A 1 262 ? 31.532 -8.361 -36.900 1.00 44.19 262 GLY A O 1
ATOM 1978 N N . ASP A 1 263 ? 31.212 -8.854 -34.731 1.00 47.47 263 ASP A N 1
ATOM 1979 C CA . ASP A 1 263 ? 32.610 -8.644 -34.366 1.00 47.47 263 ASP A CA 1
ATOM 1980 C C . ASP A 1 263 ? 33.188 -9.726 -33.440 1.00 47.47 263 ASP A C 1
ATOM 1982 O O . ASP A 1 263 ? 32.502 -10.581 -32.884 1.00 47.47 263 ASP A O 1
ATOM 1986 N N . SER A 1 264 ? 34.517 -9.738 -33.350 1.00 49.19 264 SER A N 1
ATOM 1987 C CA . SER A 1 264 ? 35.293 -10.757 -32.640 1.00 49.19 264 SER A CA 1
ATOM 1988 C C . SER A 1 264 ? 35.222 -10.646 -31.105 1.00 49.19 264 SER A C 1
ATOM 1990 O O . SER A 1 264 ? 35.888 -11.435 -30.433 1.00 49.19 264 SER A O 1
ATOM 1992 N N . GLY A 1 265 ? 34.475 -9.683 -30.544 1.00 50.00 265 GLY A N 1
ATOM 1993 C CA . GLY A 1 265 ? 34.255 -9.509 -29.100 1.00 50.00 265 GLY A CA 1
ATOM 1994 C C . GLY A 1 265 ? 33.052 -10.289 -28.549 1.00 50.00 265 GLY A C 1
ATOM 1995 O O . GLY A 1 265 ? 32.957 -10.505 -27.341 1.00 50.00 265 GLY A O 1
ATOM 1996 N N . ASP A 1 266 ? 32.172 -10.778 -29.426 1.00 53.41 266 ASP A N 1
ATOM 1997 C CA . ASP A 1 266 ? 30.880 -11.389 -29.073 1.00 53.41 266 ASP A CA 1
ATOM 1998 C C . ASP A 1 266 ? 30.962 -12.734 -28.333 1.00 53.41 266 ASP A C 1
ATOM 2000 O O . ASP A 1 266 ? 30.027 -13.120 -27.632 1.00 53.41 266 ASP A O 1
ATOM 2004 N N . VAL A 1 267 ? 32.068 -13.474 -28.45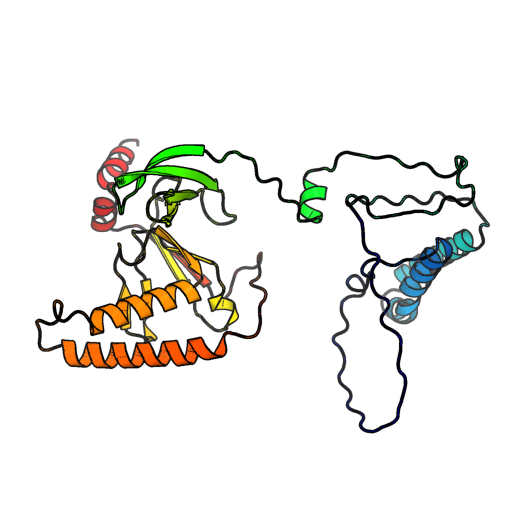5 1.00 52.41 267 VAL A N 1
ATOM 2005 C CA . VAL A 1 267 ? 32.198 -14.801 -27.819 1.00 52.41 267 VAL A CA 1
ATOM 2006 C C . VAL A 1 267 ? 32.314 -14.675 -26.295 1.00 52.41 267 VAL A C 1
ATOM 2008 O O . VAL A 1 267 ? 31.716 -15.466 -25.567 1.00 52.41 267 VAL A O 1
ATOM 2011 N N . ASP A 1 268 ? 33.018 -13.645 -25.817 1.00 54.84 268 ASP A N 1
ATOM 2012 C CA . ASP A 1 268 ? 33.186 -13.360 -24.385 1.00 54.84 268 ASP A CA 1
ATOM 2013 C C . ASP A 1 268 ? 31.889 -12.790 -23.780 1.00 54.84 268 ASP A C 1
ATOM 2015 O O . ASP A 1 268 ? 31.500 -13.137 -22.665 1.00 54.84 268 ASP A O 1
ATOM 2019 N N . MET A 1 269 ? 31.154 -11.975 -24.547 1.00 52.41 269 MET A N 1
ATOM 2020 C CA . MET A 1 269 ? 29.854 -11.443 -24.130 1.00 52.41 269 MET A CA 1
ATOM 2021 C C . MET A 1 269 ? 28.789 -12.546 -24.054 1.00 52.41 269 MET A C 1
ATOM 2023 O O . MET A 1 269 ? 28.049 -12.611 -23.076 1.00 52.41 269 MET A O 1
ATOM 2027 N N . ALA A 1 270 ? 28.752 -13.472 -25.018 1.00 55.25 270 ALA A N 1
ATOM 2028 C CA . ALA A 1 270 ? 27.839 -14.617 -25.004 1.00 55.25 270 ALA A CA 1
ATOM 2029 C C . ALA A 1 270 ? 28.123 -15.596 -23.846 1.00 55.25 270 ALA A C 1
ATOM 2031 O O . ALA A 1 270 ? 27.194 -16.159 -23.262 1.00 55.25 270 ALA A O 1
ATOM 2032 N N . GLU A 1 271 ? 29.391 -15.802 -23.472 1.00 61.56 271 GLU A N 1
ATOM 2033 C CA . GLU A 1 271 ? 29.744 -16.589 -22.282 1.00 61.56 271 GLU A CA 1
ATOM 2034 C C . GLU A 1 271 ? 29.321 -15.891 -20.982 1.00 61.56 271 GLU A C 1
ATOM 2036 O O . GLU A 1 271 ? 28.752 -16.541 -20.099 1.00 61.56 271 GLU A O 1
ATOM 2041 N N . LYS A 1 272 ? 29.502 -14.567 -20.881 1.00 61.81 272 LYS A N 1
ATOM 2042 C CA . LYS A 1 272 ? 29.012 -13.763 -19.747 1.00 61.81 272 LYS A CA 1
ATOM 2043 C C . LYS A 1 272 ? 27.485 -13.754 -19.660 1.00 61.81 272 LYS A C 1
ATOM 2045 O O . LYS A 1 272 ? 26.951 -13.949 -18.574 1.00 61.81 272 LYS A O 1
ATOM 2050 N N . LEU A 1 273 ? 26.782 -13.626 -20.786 1.00 57.34 273 LEU A N 1
ATOM 2051 C CA . LEU A 1 273 ? 25.316 -13.682 -20.881 1.00 57.34 273 LEU A CA 1
ATOM 2052 C C . LEU A 1 273 ? 24.762 -15.058 -20.481 1.00 57.34 273 LEU A C 1
ATOM 2054 O O . LEU A 1 273 ? 23.750 -15.141 -19.783 1.00 57.34 273 LEU A O 1
ATOM 2058 N N . LYS A 1 274 ? 25.453 -16.149 -20.835 1.00 62.22 274 LYS A N 1
ATOM 2059 C CA . LYS A 1 274 ? 25.112 -17.502 -20.360 1.00 62.22 274 LYS A CA 1
ATOM 2060 C C . LYS A 1 274 ? 25.359 -17.683 -18.867 1.00 62.22 274 LYS A C 1
ATOM 2062 O O . LYS A 1 274 ? 24.532 -18.305 -18.197 1.00 62.22 274 LYS A O 1
ATOM 2067 N N . ARG A 1 275 ? 26.464 -17.140 -18.342 1.00 66.31 275 ARG A N 1
ATOM 2068 C CA . ARG A 1 275 ? 26.756 -17.138 -16.901 1.00 66.31 275 ARG A CA 1
ATOM 2069 C C . ARG A 1 275 ? 25.679 -16.369 -16.137 1.00 66.31 275 ARG A C 1
ATOM 2071 O O . ARG A 1 275 ? 25.104 -16.914 -15.205 1.00 66.31 275 ARG A O 1
ATOM 2078 N N . PHE A 1 276 ? 25.315 -15.188 -16.628 1.00 62.47 276 PHE A N 1
ATOM 2079 C CA . PHE A 1 276 ? 24.226 -14.351 -16.124 1.00 62.47 276 PHE A CA 1
ATOM 2080 C C . PHE A 1 276 ? 22.873 -15.072 -16.133 1.00 62.47 276 PHE A C 1
ATOM 2082 O O . PHE A 1 276 ? 22.144 -15.045 -15.146 1.00 62.47 276 PHE A O 1
ATOM 2089 N N . GLY A 1 277 ? 22.547 -15.777 -17.223 1.00 59.50 277 GLY A N 1
ATOM 2090 C CA . GLY A 1 277 ? 21.330 -16.583 -17.305 1.00 59.50 277 GLY A CA 1
ATOM 2091 C C . GLY A 1 277 ? 21.254 -17.673 -16.230 1.00 59.50 277 GLY A C 1
ATOM 2092 O O . GLY A 1 277 ? 20.166 -17.931 -15.726 1.00 59.50 277 GLY A O 1
ATOM 2093 N N . CYS A 1 278 ? 22.392 -18.272 -15.860 1.00 61.28 278 CYS A N 1
ATOM 2094 C CA . CYS A 1 278 ? 22.473 -19.271 -14.789 1.00 61.28 278 CYS A CA 1
ATOM 2095 C C . CYS A 1 278 ? 22.467 -18.636 -13.389 1.00 61.28 278 CYS A C 1
ATOM 2097 O O . CYS A 1 278 ? 21.772 -19.132 -12.509 1.00 61.28 278 CYS A O 1
ATOM 2099 N N . GLU A 1 279 ? 23.187 -17.527 -13.192 1.00 62.22 279 GLU A N 1
ATOM 2100 C CA . GLU A 1 279 ? 23.224 -16.777 -11.926 1.00 62.22 279 GLU A CA 1
ATOM 2101 C C . GLU A 1 279 ? 21.828 -16.235 -11.563 1.00 62.22 279 GLU A C 1
ATOM 2103 O O . GLU A 1 279 ? 21.400 -16.351 -10.418 1.00 62.22 279 GLU A O 1
ATOM 2108 N N . ILE A 1 280 ? 21.057 -15.740 -12.541 1.00 60.28 280 ILE A N 1
ATOM 2109 C CA . ILE A 1 280 ? 19.653 -15.353 -12.327 1.00 60.28 280 ILE A CA 1
ATOM 2110 C C . ILE A 1 280 ? 18.758 -16.561 -12.034 1.00 60.28 280 ILE A C 1
ATOM 2112 O O . ILE A 1 280 ? 17.818 -16.428 -11.254 1.00 60.28 280 ILE A O 1
ATOM 2116 N N . ASP A 1 281 ? 19.003 -17.724 -12.644 1.00 53.44 281 ASP A N 1
ATOM 2117 C CA . ASP A 1 281 ? 18.191 -18.922 -12.400 1.00 53.44 281 ASP A CA 1
ATOM 2118 C C . ASP A 1 281 ? 18.413 -19.486 -10.977 1.00 53.44 281 ASP A C 1
ATOM 2120 O O . ASP A 1 281 ? 17.440 -19.900 -10.345 1.00 53.44 281 ASP A O 1
ATOM 2124 N N . GLU A 1 282 ? 19.638 -19.436 -10.432 1.00 54.78 282 GLU A N 1
ATOM 2125 C CA . GLU A 1 282 ? 19.922 -19.800 -9.028 1.00 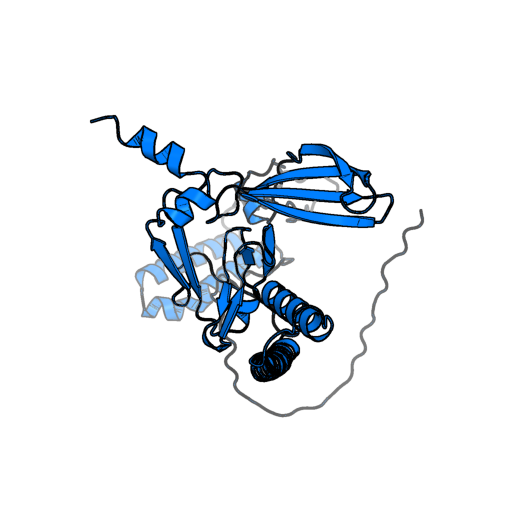54.78 282 GLU A CA 1
ATOM 2126 C C . GLU A 1 282 ? 19.222 -18.863 -8.039 1.00 54.78 282 GLU A C 1
ATOM 2128 O O . GLU A 1 282 ? 18.602 -19.308 -7.066 1.00 54.78 282 GLU A O 1
ATOM 2133 N N . VAL A 1 283 ? 19.259 -17.565 -8.334 1.00 51.97 283 VAL A N 1
ATOM 2134 C CA . VAL A 1 283 ? 18.554 -16.524 -7.585 1.00 51.97 283 VAL A CA 1
ATOM 2135 C C . VAL A 1 283 ? 17.040 -16.813 -7.664 1.00 51.97 283 VAL A C 1
ATOM 2137 O O . VAL A 1 283 ? 16.404 -17.014 -6.629 1.00 51.97 283 VAL A O 1
ATOM 2140 N N . GLY A 1 284 ? 16.509 -17.052 -8.871 1.00 41.84 284 GLY A N 1
ATOM 2141 C CA . GLY A 1 284 ? 15.112 -17.367 -9.213 1.00 41.84 284 GLY A CA 1
ATOM 2142 C C . GLY A 1 284 ? 14.458 -18.540 -8.465 1.00 41.84 284 GLY A C 1
ATOM 2143 O O . GLY A 1 284 ? 13.302 -18.456 -8.048 1.00 41.84 284 GLY A O 1
ATOM 2144 N N . THR A 1 285 ? 15.168 -19.660 -8.290 1.00 37.03 285 THR A N 1
ATOM 2145 C CA . THR A 1 285 ? 14.598 -20.882 -7.679 1.00 37.03 285 THR A CA 1
ATOM 2146 C C . THR A 1 285 ? 14.382 -20.813 -6.167 1.00 37.03 285 THR A C 1
ATOM 2148 O O . THR A 1 285 ? 13.637 -21.628 -5.622 1.00 37.03 285 THR A O 1
ATOM 2151 N N . THR A 1 286 ? 14.978 -19.837 -5.483 1.00 32.03 286 THR A N 1
ATOM 2152 C CA . THR A 1 286 ? 14.908 -19.718 -4.015 1.00 32.03 286 THR A CA 1
ATOM 2153 C C . THR A 1 286 ? 13.700 -18.886 -3.545 1.00 32.03 286 THR A C 1
ATOM 2155 O O . THR A 1 286 ? 13.412 -18.821 -2.353 1.00 32.03 286 THR A O 1
ATOM 2158 N N . PHE A 1 287 ? 12.943 -18.288 -4.473 1.00 32.62 287 PHE A N 1
ATOM 2159 C CA . PHE A 1 287 ? 11.989 -17.204 -4.194 1.00 32.62 287 PHE A CA 1
ATOM 2160 C C . PHE A 1 287 ? 10.524 -17.594 -3.955 1.00 32.62 287 PHE A C 1
ATOM 2162 O O . PHE A 1 287 ? 9.699 -16.731 -3.672 1.00 32.62 287 PHE A O 1
ATOM 2169 N N . ILE A 1 288 ? 10.159 -18.878 -4.029 1.00 28.42 288 ILE A N 1
ATOM 2170 C CA . ILE A 1 288 ? 8.742 -19.300 -3.913 1.00 28.42 288 ILE A CA 1
ATOM 2171 C C . ILE A 1 288 ? 8.226 -19.290 -2.459 1.00 28.42 288 ILE A C 1
ATOM 2173 O O . ILE A 1 288 ? 7.031 -19.459 -2.205 1.00 28.42 288 ILE A O 1
ATOM 2177 N N . HIS A 1 289 ? 9.083 -19.037 -1.474 1.00 28.61 289 HIS A N 1
ATOM 2178 C CA . HIS A 1 289 ? 8.677 -19.028 -0.079 1.00 28.61 289 HIS A CA 1
ATOM 2179 C C . HIS A 1 289 ? 9.082 -17.720 0.591 1.00 28.61 289 HIS A C 1
ATOM 2181 O O . HIS A 1 289 ? 10.268 -17.447 0.715 1.00 28.61 289 HIS A O 1
ATOM 2187 N N . LEU A 1 290 ? 8.069 -17.025 1.126 1.00 25.30 290 LEU A N 1
ATOM 2188 C CA . LEU A 1 290 ? 8.114 -15.941 2.121 1.00 25.30 290 LEU A CA 1
ATOM 2189 C C . LEU A 1 290 ? 7.815 -14.542 1.549 1.00 25.30 290 LEU A C 1
ATOM 2191 O O . LEU A 1 290 ? 8.688 -13.758 1.203 1.00 25.30 290 LEU A O 1
ATOM 2195 N N . LEU A 1 291 ? 6.515 -14.234 1.522 1.00 27.11 291 LEU A N 1
ATOM 2196 C CA . LEU A 1 291 ? 5.957 -12.886 1.417 1.00 27.11 291 LEU A CA 1
ATOM 2197 C C . LEU A 1 291 ? 5.907 -12.246 2.812 1.00 27.11 291 LEU A C 1
ATOM 2199 O O . LEU A 1 291 ? 5.191 -12.758 3.671 1.00 27.11 291 LEU A O 1
ATOM 2203 N N . TRP A 1 292 ? 6.632 -11.145 3.026 1.00 27.16 292 TRP A N 1
ATOM 2204 C CA . TRP A 1 292 ? 6.063 -9.816 3.315 1.00 27.16 292 TRP A CA 1
ATOM 2205 C C . TRP A 1 292 ? 7.086 -8.818 3.879 1.00 27.16 292 TRP A C 1
ATOM 2207 O O . TRP A 1 292 ? 7.958 -9.168 4.667 1.00 27.16 292 TRP A O 1
ATOM 2217 N N . ASN A 1 293 ? 6.767 -7.551 3.583 1.00 32.84 293 ASN A N 1
ATOM 2218 C CA . ASN A 1 293 ? 7.109 -6.304 4.269 1.00 32.84 293 ASN A CA 1
ATOM 2219 C C . ASN A 1 293 ? 8.337 -5.543 3.740 1.00 32.84 293 ASN A C 1
ATOM 2221 O O . ASN A 1 293 ? 9.472 -5.909 4.016 1.00 32.84 293 ASN A O 1
ATOM 2225 N N . VAL A 1 294 ? 8.090 -4.412 3.068 1.00 39.59 294 VAL A N 1
ATOM 2226 C CA . VAL A 1 294 ? 9.093 -3.356 2.882 1.00 39.59 294 VAL A CA 1
ATOM 2227 C C . VAL A 1 294 ? 8.528 -2.086 3.506 1.00 39.59 294 VAL A C 1
ATOM 2229 O O . VAL A 1 294 ? 7.469 -1.593 3.119 1.00 39.59 294 VAL A O 1
ATOM 2232 N N . CYS A 1 295 ? 9.218 -1.632 4.548 1.00 38.66 295 CYS A N 1
ATOM 2233 C CA . CYS A 1 295 ? 8.844 -0.523 5.407 1.00 38.66 295 CYS A CA 1
ATOM 2234 C C . CYS A 1 295 ? 8.668 0.797 4.639 1.00 38.66 295 CYS A C 1
ATOM 2236 O O . CYS A 1 295 ? 9.543 1.215 3.888 1.00 38.66 295 CYS A O 1
ATOM 2238 N N . ALA A 1 296 ? 7.588 1.507 4.955 1.00 43.22 296 ALA A N 1
ATOM 2239 C CA . ALA A 1 296 ? 7.522 2.966 4.939 1.00 43.22 296 ALA A CA 1
ATOM 2240 C C . ALA A 1 296 ? 7.009 3.384 6.330 1.00 43.22 296 ALA A C 1
ATOM 2242 O O . ALA A 1 296 ? 6.043 2.769 6.797 1.00 43.22 296 ALA A O 1
ATOM 2243 N N . PRO A 1 297 ? 7.657 4.334 7.040 1.00 49.22 297 PRO A N 1
ATOM 2244 C CA . PRO A 1 297 ? 8.104 5.627 6.508 1.00 49.22 297 PRO A CA 1
ATOM 2245 C C . PRO A 1 297 ? 9.576 6.020 6.788 1.00 49.22 297 PRO A C 1
ATOM 2247 O O . PRO A 1 297 ? 9.939 7.173 6.557 1.00 49.22 297 PRO A O 1
ATOM 2250 N N . ASP A 1 298 ? 10.424 5.115 7.283 1.00 56.31 298 ASP A N 1
ATOM 2251 C CA . ASP A 1 298 ? 11.818 5.445 7.620 1.00 56.31 298 ASP A CA 1
ATOM 2252 C C . ASP A 1 298 ? 12.746 5.445 6.386 1.00 56.31 298 ASP A C 1
ATOM 2254 O O . ASP A 1 298 ? 12.537 4.654 5.462 1.00 56.31 298 ASP A O 1
ATOM 2258 N N . PRO A 1 299 ? 13.772 6.323 6.336 1.00 61.75 299 PRO A N 1
ATOM 2259 C CA . PRO A 1 299 ? 14.718 6.372 5.226 1.00 61.75 299 PRO A CA 1
ATOM 2260 C C . PRO A 1 299 ? 15.480 5.051 5.109 1.00 61.75 299 PRO A C 1
ATOM 2262 O O . PRO A 1 299 ? 16.113 4.594 6.060 1.00 61.75 299 PRO A O 1
ATOM 2265 N N . ASP A 1 300 ? 15.423 4.457 3.923 1.00 67.31 300 ASP A N 1
ATOM 2266 C CA . ASP A 1 300 ? 16.043 3.170 3.640 1.00 67.31 300 ASP A CA 1
ATOM 2267 C C . ASP A 1 300 ? 17.578 3.300 3.562 1.00 67.31 300 ASP A C 1
ATOM 2269 O O . ASP A 1 300 ? 18.086 3.999 2.680 1.00 67.31 300 ASP A O 1
ATOM 2273 N N . PRO A 1 301 ? 18.340 2.629 4.449 1.00 72.81 301 PRO A N 1
ATOM 2274 C CA . PRO A 1 301 ? 19.798 2.710 4.461 1.00 72.81 301 PRO A CA 1
ATOM 2275 C C . PRO A 1 301 ? 20.457 2.080 3.224 1.00 72.81 301 PRO A C 1
ATOM 2277 O O . PRO A 1 301 ? 21.612 2.392 2.935 1.00 72.81 301 PRO A O 1
ATOM 2280 N N . ALA A 1 302 ? 19.754 1.207 2.496 1.00 67.50 302 ALA A N 1
ATOM 2281 C CA . ALA A 1 302 ? 20.251 0.537 1.296 1.00 67.50 302 ALA A CA 1
ATOM 2282 C C . ALA A 1 302 ? 19.956 1.315 -0.001 1.00 67.50 302 ALA A C 1
ATOM 2284 O O . ALA A 1 302 ? 20.486 0.969 -1.062 1.00 67.50 302 ALA A O 1
ATOM 2285 N N . LEU A 1 303 ? 19.139 2.374 0.066 1.00 71.75 303 LEU A N 1
ATOM 2286 C CA . LEU A 1 303 ? 18.709 3.168 -1.083 1.00 71.75 303 LEU A CA 1
ATOM 2287 C C . LEU A 1 303 ? 19.332 4.566 -1.051 1.00 71.75 303 LEU A C 1
ATOM 2289 O O . LEU A 1 303 ? 19.044 5.387 -0.185 1.00 71.75 303 LEU A O 1
ATOM 2293 N N . THR A 1 304 ? 20.133 4.884 -2.064 1.00 73.06 304 THR A N 1
ATOM 2294 C CA . THR A 1 304 ? 20.688 6.227 -2.258 1.00 73.06 304 THR A CA 1
ATOM 2295 C C . THR A 1 304 ? 20.038 6.898 -3.461 1.00 73.06 304 THR A C 1
ATOM 2297 O O . THR A 1 304 ? 20.116 6.407 -4.587 1.00 73.06 304 THR A O 1
ATOM 2300 N N . VAL A 1 305 ? 19.425 8.060 -3.238 1.00 75.06 305 VAL A N 1
ATOM 2301 C CA . VAL A 1 305 ? 18.845 8.895 -4.297 1.00 75.06 305 VAL A CA 1
ATOM 2302 C C . VAL A 1 305 ? 19.681 10.161 -4.440 1.00 75.06 305 VAL A C 1
ATOM 2304 O O . VAL A 1 305 ? 19.864 10.904 -3.480 1.00 75.06 305 VAL A O 1
ATOM 2307 N N . THR A 1 306 ? 20.186 10.410 -5.645 1.00 77.56 306 THR A N 1
ATOM 2308 C CA . THR A 1 306 ? 20.992 11.593 -5.973 1.00 77.56 306 THR A CA 1
ATOM 2309 C C . THR A 1 306 ? 20.346 12.369 -7.110 1.00 77.56 306 THR A C 1
ATOM 2311 O O . THR A 1 306 ? 20.012 11.799 -8.149 1.00 77.56 306 THR A O 1
ATOM 2314 N N . ASP A 1 307 ? 20.172 13.673 -6.922 1.00 80.62 307 ASP A N 1
ATOM 2315 C CA . ASP A 1 307 ? 19.703 14.572 -7.974 1.00 80.62 307 ASP A CA 1
ATOM 2316 C C . ASP A 1 307 ? 20.906 15.270 -8.621 1.00 80.62 307 ASP A C 1
ATOM 2318 O O . ASP A 1 307 ? 21.802 15.745 -7.921 1.00 80.62 307 ASP A O 1
ATOM 2322 N N . TYR A 1 308 ? 20.933 15.343 -9.951 1.00 79.19 308 TYR A N 1
ATOM 2323 C CA . TYR A 1 308 ? 22.025 15.944 -10.720 1.00 79.19 308 TYR A CA 1
ATOM 2324 C C . TYR A 1 308 ? 21.504 16.913 -11.786 1.00 79.19 308 TYR A C 1
ATOM 2326 O O . TYR A 1 308 ? 20.367 16.810 -12.254 1.00 79.19 308 TYR A O 1
ATOM 2334 N N . GLU A 1 309 ? 22.337 17.877 -12.173 1.00 85.75 309 GLU A N 1
ATOM 2335 C CA . GLU A 1 309 ? 22.039 18.766 -13.297 1.00 85.75 309 GLU A CA 1
ATOM 2336 C C . GLU A 1 309 ? 22.311 18.046 -14.615 1.00 85.75 309 GLU A C 1
ATOM 2338 O O . GLU A 1 309 ? 23.380 17.468 -14.815 1.00 85.75 309 GLU A O 1
ATOM 2343 N N . ARG A 1 310 ? 21.309 18.045 -15.496 1.00 82.69 310 ARG A N 1
ATOM 2344 C CA . ARG A 1 310 ? 21.364 17.332 -16.773 1.00 82.69 310 ARG A CA 1
ATOM 2345 C C . ARG A 1 310 ? 22.322 18.028 -17.729 1.00 82.69 310 ARG A C 1
ATOM 2347 O O . ARG A 1 310 ? 22.371 19.259 -17.779 1.00 82.69 310 ARG A O 1
ATOM 2354 N N . THR A 1 311 ? 23.064 17.234 -18.494 1.00 83.12 311 THR A N 1
ATOM 2355 C CA . THR A 1 311 ? 23.964 17.755 -19.527 1.00 83.12 311 THR A CA 1
ATOM 2356 C C . THR A 1 311 ? 23.168 18.374 -20.677 1.00 83.12 311 THR A C 1
ATOM 2358 O O . THR A 1 311 ? 21.962 18.161 -20.812 1.00 83.12 311 THR A O 1
ATOM 2361 N N . PHE A 1 312 ? 23.842 19.156 -21.523 1.00 80.19 312 PHE A N 1
ATOM 2362 C CA . PHE A 1 312 ? 23.215 19.757 -22.702 1.00 80.19 312 PHE A CA 1
ATOM 2363 C C . PHE A 1 312 ? 22.584 18.701 -23.623 1.00 80.19 312 PHE A C 1
ATOM 2365 O O . PHE A 1 312 ? 21.424 18.843 -23.989 1.00 80.19 312 PHE A O 1
ATOM 2372 N N . GLU A 1 313 ? 23.306 17.617 -23.912 1.00 79.56 313 GLU A N 1
ATOM 2373 C CA . GLU A 1 313 ? 22.825 16.509 -24.751 1.00 79.56 313 GLU A CA 1
ATOM 2374 C C . GLU A 1 313 ? 21.574 15.848 -24.154 1.00 79.56 313 GLU A C 1
ATOM 2376 O O . GLU A 1 313 ? 20.579 15.659 -24.845 1.00 79.56 313 GLU A O 1
ATOM 2381 N N . GLN A 1 314 ? 21.556 15.611 -22.837 1.00 78.19 314 GLN A N 1
ATOM 2382 C CA . GLN A 1 314 ? 20.373 15.083 -22.146 1.00 78.19 314 GLN A CA 1
ATOM 2383 C C . GLN A 1 314 ? 19.181 16.048 -22.208 1.00 78.19 314 GLN A C 1
ATOM 2385 O O . GLN A 1 314 ? 18.031 15.622 -22.292 1.00 78.19 314 GLN A O 1
ATOM 2390 N N . ASN A 1 315 ? 19.430 17.357 -22.138 1.00 80.00 315 ASN A N 1
ATOM 2391 C CA . ASN A 1 315 ? 18.376 18.360 -22.289 1.00 80.00 315 ASN A CA 1
ATOM 2392 C C . ASN A 1 315 ? 17.858 18.429 -23.729 1.00 80.00 315 ASN A C 1
ATOM 2394 O O . ASN A 1 315 ? 16.665 18.662 -23.917 1.00 80.00 315 ASN A O 1
ATOM 2398 N N . GLU A 1 316 ? 18.712 18.199 -24.722 1.00 79.50 316 GLU A N 1
ATOM 2399 C CA . GLU A 1 316 ? 18.339 18.159 -26.135 1.00 79.50 316 GLU A CA 1
ATOM 2400 C C . GLU A 1 316 ? 17.493 16.924 -26.461 1.00 79.50 316 GLU A C 1
ATOM 2402 O O . GLU A 1 316 ? 16.416 17.068 -27.039 1.00 79.50 316 GLU A O 1
ATOM 2407 N N . GLU A 1 317 ? 17.898 15.740 -25.995 1.00 76.88 317 GLU A N 1
ATOM 2408 C CA . GLU A 1 317 ? 17.135 14.490 -26.151 1.00 76.88 317 GLU A CA 1
ATOM 2409 C C . GLU A 1 317 ? 15.740 14.565 -25.517 1.00 76.88 317 GLU A C 1
ATOM 2411 O O . GLU A 1 317 ? 14.778 13.991 -26.027 1.00 76.88 317 GLU A O 1
ATOM 2416 N N . LEU A 1 318 ? 15.614 15.305 -24.413 1.00 74.50 318 LEU A N 1
ATOM 2417 C CA . LEU A 1 318 ? 14.345 15.533 -23.722 1.00 74.50 318 LEU A CA 1
ATOM 2418 C C . LEU A 1 318 ? 13.553 16.726 -24.289 1.00 74.50 318 LEU A C 1
ATOM 2420 O O . LEU A 1 318 ? 12.463 17.014 -23.795 1.00 74.50 318 LEU A O 1
ATOM 2424 N N . GLY A 1 319 ? 14.080 17.436 -25.294 1.00 75.69 319 GLY A N 1
ATOM 2425 C CA . GLY A 1 319 ? 13.430 18.594 -25.920 1.00 75.69 319 GLY A CA 1
ATOM 2426 C C . GLY A 1 319 ? 13.346 19.840 -25.028 1.00 75.69 319 GLY A C 1
ATOM 2427 O O . GLY A 1 319 ? 12.503 20.707 -25.245 1.00 75.69 319 GLY A O 1
ATOM 2428 N N . LEU A 1 320 ? 14.201 19.945 -24.010 1.00 73.94 320 LEU A N 1
ATOM 2429 C CA . LEU A 1 320 ? 14.159 20.988 -22.976 1.00 73.94 320 LEU A CA 1
ATOM 2430 C C . LEU A 1 320 ? 15.100 22.163 -23.245 1.00 73.94 320 LEU A C 1
ATOM 2432 O O . LEU A 1 320 ? 14.986 23.196 -22.586 1.00 73.94 320 LEU A O 1
ATOM 2436 N N . THR A 1 321 ? 15.993 22.045 -24.227 1.00 69.50 321 THR A N 1
ATOM 2437 C CA . THR A 1 321 ? 16.953 23.099 -24.593 1.00 69.50 321 THR A CA 1
ATOM 2438 C C . THR A 1 321 ? 16.264 24.417 -24.965 1.00 69.50 321 THR A C 1
ATOM 2440 O O . THR A 1 321 ? 16.754 25.483 -24.604 1.00 69.50 321 THR A O 1
ATOM 2443 N N . GLY A 1 322 ? 15.096 24.359 -25.619 1.00 59.03 322 GLY A N 1
ATOM 2444 C CA . GLY A 1 322 ? 14.300 25.550 -25.943 1.00 59.03 322 GLY A CA 1
ATOM 2445 C C . GLY A 1 322 ? 13.614 26.187 -24.728 1.00 59.03 322 GLY A C 1
ATOM 2446 O O . GLY A 1 322 ? 13.576 27.405 -24.615 1.00 59.03 322 GLY A O 1
ATOM 2447 N N . LEU A 1 323 ? 13.138 25.373 -23.781 1.00 60.41 323 LEU A N 1
ATOM 2448 C CA . LEU A 1 323 ? 12.423 25.835 -22.582 1.00 60.41 323 LEU A CA 1
ATOM 2449 C C . LEU A 1 323 ? 13.359 26.467 -21.540 1.00 60.41 323 LEU A C 1
ATOM 2451 O O . LEU A 1 323 ? 12.973 27.406 -20.849 1.00 60.41 323 LEU A O 1
ATOM 2455 N N . LEU A 1 324 ? 14.597 25.976 -21.432 1.00 56.81 324 LEU A N 1
ATOM 2456 C CA . LEU A 1 324 ? 15.602 26.533 -20.520 1.00 56.81 324 LEU A CA 1
ATOM 2457 C C . LEU A 1 324 ? 16.214 27.846 -21.041 1.00 56.81 324 LEU A C 1
ATOM 2459 O O . LEU A 1 324 ? 16.616 28.680 -20.234 1.00 56.81 324 LEU A O 1
ATOM 2463 N N . ALA A 1 325 ? 16.248 28.058 -22.363 1.00 52.09 325 ALA A N 1
ATOM 2464 C CA . ALA A 1 325 ? 16.766 29.285 -22.974 1.00 52.09 325 ALA A CA 1
ATOM 2465 C C . ALA A 1 325 ? 15.852 30.509 -22.751 1.00 52.09 325 ALA A C 1
ATOM 2467 O O . ALA A 1 325 ? 16.343 31.629 -22.613 1.00 52.09 325 ALA A O 1
ATOM 2468 N N . GLU A 1 326 ? 14.534 30.304 -22.664 1.00 48.25 326 GLU A N 1
ATOM 2469 C CA . GLU A 1 326 ? 13.560 31.376 -22.393 1.00 48.25 326 GLU A CA 1
ATOM 2470 C C . GLU A 1 326 ? 13.516 31.785 -20.907 1.00 48.25 326 GLU A C 1
ATOM 2472 O O . GLU A 1 326 ? 13.133 32.906 -20.577 1.00 48.25 326 GLU A O 1
ATOM 2477 N N . GLY A 1 327 ? 13.963 30.910 -19.998 1.00 45.00 327 GLY A N 1
ATOM 2478 C CA . GLY A 1 327 ? 14.016 31.178 -18.555 1.00 45.00 327 GLY A CA 1
ATOM 2479 C C . GLY A 1 327 ? 15.198 32.044 -18.099 1.00 45.00 327 GLY A C 1
ATOM 2480 O O . GLY A 1 327 ? 15.204 32.508 -16.963 1.00 45.00 327 GLY A O 1
ATOM 2481 N N . THR A 1 328 ? 16.193 32.282 -18.961 1.00 40.06 328 THR A N 1
ATOM 2482 C CA . THR A 1 328 ? 17.394 33.081 -18.636 1.00 40.06 328 THR A CA 1
ATOM 2483 C C . THR A 1 328 ? 17.313 34.554 -19.053 1.00 40.06 328 THR A C 1
ATOM 2485 O O . THR A 1 328 ? 18.289 35.283 -18.909 1.00 40.06 328 THR A O 1
ATOM 2488 N N . SER A 1 329 ? 16.164 35.026 -19.543 1.00 36.06 329 SER A N 1
ATOM 2489 C CA . SER A 1 329 ? 15.930 36.440 -19.875 1.00 36.06 329 SER A CA 1
ATOM 2490 C C . SER A 1 329 ? 14.871 37.072 -18.969 1.00 36.06 329 SER A C 1
ATOM 2492 O O . SER A 1 329 ? 13.838 37.540 -19.441 1.00 36.06 329 SER A O 1
ATOM 2494 N N . ALA A 1 330 ? 15.113 37.057 -17.661 1.00 36.81 330 ALA A N 1
ATOM 2495 C CA . ALA A 1 330 ? 14.406 37.895 -16.696 1.00 36.81 330 ALA A CA 1
ATOM 2496 C C . ALA A 1 330 ? 15.289 38.106 -15.453 1.00 36.81 330 ALA A C 1
ATOM 2498 O O . ALA A 1 330 ? 15.037 37.531 -14.396 1.00 36.81 330 ALA A O 1
ATOM 2499 N N . GLU A 1 331 ? 16.343 38.911 -15.613 1.00 32.78 331 GLU A N 1
ATOM 2500 C CA . GLU A 1 331 ? 16.910 39.723 -14.523 1.00 32.78 331 GLU A CA 1
ATOM 2501 C C . GLU A 1 331 ? 16.350 41.147 -14.612 1.00 32.78 331 GLU A C 1
ATOM 2503 O O . GLU A 1 331 ? 16.223 41.659 -15.752 1.00 32.78 331 GLU A O 1
#

Organism: Eptatretus burgeri (NCBI:txid7764)

pLDDT: mean 70.54, std 20.22, range [25.3, 94.12]

Radius of gyration: 31.36 Å; chains: 1; bounding box: 75×81×79 Å

Sequence (331 aa):
MRVHPPRTWGGGGGGGGGGGGGGGGTPSWPAWMDTPLLTLTTVEGLLDRAISGLQQDQPHRQALDNDLANQIDAFIAKLECLKELKTPFKLILDDPSGNSFIENPRAPGPDPDLHVSWYQRSHEQDMKLGIQVCDEDVLSFPTNCPECNASAETHMKLVQIPHFKEVVIMATNCGACGHRTNEVKAGGGVELKGKRIALHVTDVTDMSRDLLKSDTCAVLIPELDLELGPGALGGRFSTLEGLLLNIRDLVRLWDKNPFTIGDSGDVDMAEKLKRFGCEIDEVGTTFIHLLWNVCAPDPDPALTVTDYERTFEQNEELGLTGLLAEGTSAE

Foldseek 3Di:
DDDDDDDDDDDDDDDDDDDDDDDDDDPPDPLVVVPDDDDDDAPLRVLVVVLCSLPVCLVVCCVVPVVVSVVSVVVSVVSVCVSVPVDDDDDDDDDLVPPDDDDDPPPPDDDPNDDDDDDDDDPVSCVVVVNDPPDPPWDKDWDADPPPRDIWIWTWDFDQDVVDHTKIWIWIADPPPRDIDTFIGHPDDDDQWDKDKAFDDDDLVQQQDKDAFAQQDWDDDPVLRDIRHRNPVHRDIDGNVRVLVSVLVVLVVVVVDPPPDDDPVVVVVNVSNVVSNVVNVVVVVVNPDDDDDDDPDDDDPRMDMDIHRDDPVRCVVSVNNVVVVVVPPDD